Protein AF-A0A7S4HLY8-F1 (afdb_monomer_lite)

pLDDT: mean 84.72, std 14.77, range [28.88, 98.25]

InterPro domains:
  IPR000980 SH2 domain [PF00017] (229-302)
  IPR000980 SH2 domain [PS50001] (229-302)
  IPR000980 SH2 domain [SM00252] (227-309)
  IPR001245 Serine-threonine/tyrosine-protein kinase, catalytic domain [PF07714] (7-48)
  IPR011009 Protein kinase-like domain superfamily [SSF56112] (10-58)
  IPR036860 SH2 domain superfamily [G3DSA:3.30.505.10] (214-321)
  IPR036860 SH2 domain superfamily [SSF55550] (219-304)

Structure (mmCIF, N/CA/C/O backbone):
data_AF-A0A7S4HLY8-F1
#
_entry.id   AF-A0A7S4HLY8-F1
#
loop_
_atom_site.group_PDB
_atom_site.id
_atom_site.type_symbol
_atom_site.label_atom_id
_atom_site.label_alt_id
_atom_site.label_comp_id
_atom_site.label_asym_id
_atom_site.label_entity_id
_atom_site.label_seq_id
_atom_site.pdbx_PDB_ins_code
_atom_site.Cartn_x
_atom_site.Cartn_y
_atom_site.Cartn_z
_atom_site.occupancy
_atom_site.B_iso_or_equiv
_atom_site.auth_seq_id
_atom_site.auth_comp_id
_atom_site.auth_asym_id
_atom_site.auth_atom_id
_atom_site.pdbx_PDB_model_num
ATOM 1 N N . GLN A 1 1 ? 37.631 -38.460 -28.615 1.00 56.69 1 GLN A N 1
ATOM 2 C CA . GLN A 1 1 ? 37.665 -37.084 -29.136 1.00 56.69 1 GLN A CA 1
ATOM 3 C C . GLN A 1 1 ? 38.352 -36.187 -28.118 1.00 56.69 1 GLN A C 1
ATOM 5 O O . GLN A 1 1 ? 37.923 -36.152 -26.969 1.00 56.69 1 GLN A O 1
ATOM 10 N N . THR A 1 2 ? 39.445 -35.530 -28.492 1.00 77.06 2 THR A N 1
ATOM 11 C CA . THR A 1 2 ? 40.080 -34.482 -27.679 1.00 77.06 2 THR A CA 1
ATOM 12 C C . THR A 1 2 ? 39.226 -33.212 -27.740 1.00 77.06 2 THR A C 1
ATOM 14 O O . THR A 1 2 ? 38.683 -32.901 -28.794 1.00 77.06 2 THR A O 1
ATOM 17 N N . PHE A 1 3 ? 39.100 -32.467 -26.634 1.00 74.19 3 PHE A N 1
ATOM 18 C CA . PHE A 1 3 ? 38.301 -31.224 -26.564 1.00 74.19 3 PHE A CA 1
ATOM 19 C C . PHE A 1 3 ? 38.640 -30.224 -27.686 1.00 74.19 3 PHE A C 1
ATOM 21 O O . PHE A 1 3 ? 37.768 -29.532 -28.198 1.00 74.19 3 PHE A O 1
ATOM 28 N N . VAL A 1 4 ? 39.912 -30.191 -28.094 1.00 78.69 4 VAL A N 1
ATOM 29 C CA . VAL A 1 4 ? 40.407 -29.342 -29.183 1.00 78.69 4 VAL A CA 1
ATOM 30 C C . VAL A 1 4 ? 39.755 -29.697 -30.521 1.00 78.69 4 VAL A C 1
ATOM 32 O O . VAL A 1 4 ? 39.320 -28.793 -31.224 1.00 78.69 4 VAL A O 1
ATOM 35 N N . ASP A 1 5 ? 39.630 -30.982 -30.857 1.00 80.25 5 ASP A N 1
ATOM 36 C CA . ASP A 1 5 ? 39.062 -31.402 -32.144 1.00 80.25 5 ASP A CA 1
ATOM 37 C C . ASP A 1 5 ? 37.561 -31.116 -32.213 1.00 80.25 5 ASP A C 1
ATOM 39 O O . ASP A 1 5 ? 37.086 -30.587 -33.214 1.00 80.25 5 ASP A O 1
ATOM 43 N N . ALA A 1 6 ? 36.842 -31.348 -31.112 1.00 80.44 6 ALA A N 1
ATOM 44 C CA . ALA A 1 6 ? 35.412 -31.063 -31.017 1.00 80.44 6 ALA A CA 1
ATOM 45 C C . ALA A 1 6 ? 35.092 -29.571 -31.256 1.00 80.44 6 ALA A C 1
ATOM 47 O O . ALA A 1 6 ? 34.140 -29.218 -31.949 1.00 80.44 6 ALA A O 1
ATOM 48 N N . VAL A 1 7 ? 35.915 -28.666 -30.716 1.00 78.38 7 VAL A N 1
ATOM 49 C CA . VAL A 1 7 ? 35.684 -27.214 -30.823 1.00 78.38 7 VAL A CA 1
ATOM 50 C C . VAL A 1 7 ? 36.227 -26.631 -32.131 1.00 78.38 7 VAL A C 1
ATOM 52 O O . VAL A 1 7 ? 35.577 -25.760 -32.724 1.00 78.38 7 VAL A O 1
ATOM 55 N N . CYS A 1 8 ? 37.416 -27.065 -32.562 1.00 73.94 8 CYS A N 1
ATOM 56 C CA . CYS A 1 8 ? 38.124 -26.493 -33.710 1.00 73.94 8 CYS A CA 1
ATOM 57 C C . CYS A 1 8 ? 37.730 -27.128 -35.048 1.00 73.94 8 CYS A C 1
ATOM 59 O O . CYS A 1 8 ? 37.696 -26.409 -36.041 1.00 73.94 8 CYS A O 1
ATOM 61 N N . ASN A 1 9 ? 37.441 -28.433 -35.074 1.00 79.88 9 ASN A N 1
ATOM 62 C CA . ASN A 1 9 ? 37.180 -29.183 -36.307 1.00 79.88 9 ASN A CA 1
ATOM 63 C C . ASN A 1 9 ? 35.704 -29.583 -36.438 1.00 79.88 9 ASN A C 1
ATOM 65 O O . ASN A 1 9 ? 35.152 -29.489 -37.529 1.00 79.88 9 ASN A O 1
ATOM 69 N N . ASP A 1 10 ? 35.054 -29.966 -35.332 1.00 83.44 10 ASP A N 1
ATOM 70 C CA . ASP A 1 10 ? 33.651 -30.418 -35.340 1.00 83.44 10 ASP A CA 1
ATOM 71 C C . ASP A 1 10 ? 32.649 -29.267 -35.085 1.00 83.44 10 ASP A C 1
ATOM 73 O O . ASP A 1 10 ? 31.433 -29.459 -35.104 1.00 83.44 10 ASP A O 1
ATOM 77 N N . GLY A 1 11 ? 33.149 -28.043 -34.858 1.00 81.62 11 GLY A N 1
ATOM 78 C CA . GLY A 1 11 ? 32.332 -26.834 -34.720 1.00 81.62 11 GLY A CA 1
ATOM 79 C C . GLY A 1 11 ? 31.450 -26.793 -33.469 1.00 81.62 11 GLY A C 1
ATOM 80 O O . GLY A 1 11 ? 30.561 -25.943 -33.377 1.00 81.62 11 GLY A O 1
ATOM 81 N N . GLU A 1 12 ? 31.682 -27.667 -32.487 1.00 87.12 12 GLU A N 1
ATOM 82 C CA . GLU A 1 12 ? 30.826 -27.765 -31.308 1.00 87.12 12 GLU A CA 1
ATOM 83 C C . GLU A 1 12 ? 30.862 -26.469 -30.481 1.00 87.12 12 GLU A C 1
ATOM 85 O O . GLU A 1 12 ? 31.919 -25.874 -30.228 1.00 87.12 12 GLU A O 1
ATOM 90 N N . ARG A 1 13 ? 29.681 -26.005 -30.051 1.00 86.94 13 ARG A N 1
ATOM 91 C CA . ARG A 1 13 ? 29.507 -24.849 -29.160 1.00 86.94 13 ARG A CA 1
ATOM 92 C C . ARG A 1 13 ? 28.513 -25.191 -28.049 1.00 86.94 13 ARG A C 1
ATOM 94 O O . ARG A 1 13 ? 27.508 -25.849 -28.325 1.00 86.94 13 ARG A O 1
ATOM 101 N N . PRO A 1 14 ? 28.739 -24.732 -26.805 1.00 88.31 14 PRO A N 1
ATOM 102 C CA . PRO A 1 14 ? 27.773 -24.921 -25.731 1.00 88.31 14 PRO A CA 1
ATOM 103 C C . PRO A 1 14 ? 26.410 -24.308 -26.066 1.00 88.31 14 PRO A C 1
ATOM 105 O O . PRO A 1 14 ? 26.316 -23.240 -26.672 1.00 88.31 14 PRO A O 1
ATOM 108 N N . ILE A 1 15 ? 25.339 -24.947 -25.602 1.00 89.75 15 ILE A N 1
ATOM 109 C CA . ILE A 1 15 ? 23.988 -24.398 -25.727 1.00 89.75 15 ILE A CA 1
ATOM 110 C C . ILE A 1 15 ? 23.872 -23.170 -24.819 1.00 89.75 15 ILE A C 1
ATOM 112 O O . ILE A 1 15 ? 24.029 -23.273 -23.602 1.00 89.75 15 ILE A O 1
ATOM 116 N N . ILE A 1 16 ? 23.557 -22.008 -25.399 1.00 90.06 16 ILE A N 1
ATOM 117 C CA . ILE A 1 16 ? 23.338 -20.778 -24.629 1.00 90.06 16 ILE A CA 1
ATOM 118 C C . ILE A 1 16 ? 22.027 -20.916 -23.834 1.00 90.06 16 ILE A C 1
ATOM 120 O O . ILE A 1 16 ? 20.965 -21.068 -24.455 1.00 90.06 16 ILE A O 1
ATOM 124 N N . PRO A 1 17 ? 22.051 -20.815 -22.490 1.00 89.44 17 PRO A N 1
ATOM 125 C CA . PRO A 1 17 ? 20.862 -21.000 -21.664 1.00 89.44 17 PRO A CA 1
ATOM 126 C C . PRO A 1 17 ? 19.713 -20.057 -22.028 1.00 89.44 17 PRO A C 1
ATOM 128 O O . PRO A 1 17 ? 19.928 -18.937 -22.492 1.00 89.44 17 PRO A O 1
ATOM 131 N N . ARG A 1 18 ? 18.470 -20.478 -21.767 1.00 85.88 18 ARG A N 1
ATOM 132 C CA . ARG A 1 18 ? 17.272 -19.662 -22.055 1.00 85.88 18 ARG A CA 1
ATOM 133 C C . ARG A 1 18 ? 17.199 -18.363 -21.249 1.00 85.88 18 ARG A C 1
ATOM 135 O O . ARG A 1 18 ? 16.616 -17.409 -21.731 1.00 85.88 18 ARG A O 1
ATOM 142 N N . TRP A 1 19 ? 17.791 -18.328 -20.057 1.00 80.81 19 TRP A N 1
ATOM 143 C CA . TRP A 1 19 ? 17.821 -17.142 -19.192 1.00 80.81 19 TRP A CA 1
ATOM 144 C C . TRP A 1 19 ? 18.864 -16.096 -19.616 1.00 80.81 19 TRP A C 1
ATOM 146 O O . TRP A 1 19 ? 18.903 -15.017 -19.037 1.00 80.81 19 TRP A O 1
ATOM 156 N N . CYS A 1 20 ? 19.725 -16.407 -20.591 1.00 84.25 20 CYS A N 1
ATOM 157 C CA . CYS A 1 20 ? 20.741 -15.477 -21.075 1.00 84.25 20 CYS A CA 1
ATOM 158 C C . CYS A 1 20 ? 20.075 -14.287 -21.801 1.00 84.25 20 CYS A C 1
ATOM 160 O O . CYS A 1 20 ? 19.295 -14.552 -22.727 1.00 84.25 20 CYS A O 1
ATOM 162 N N . PRO A 1 21 ? 20.393 -13.029 -21.421 1.00 86.31 21 PRO A N 1
ATOM 163 C CA . PRO A 1 21 ? 19.891 -11.823 -22.083 1.00 86.31 21 PRO A CA 1
ATOM 164 C C . PRO A 1 21 ? 20.182 -11.829 -23.586 1.00 86.31 21 PRO A C 1
ATOM 166 O O . PRO A 1 21 ? 21.214 -12.346 -24.024 1.00 86.31 21 PRO A O 1
ATOM 169 N N . ASP A 1 22 ? 19.297 -11.234 -24.384 1.00 87.88 22 ASP A N 1
ATOM 170 C CA . ASP A 1 22 ? 19.393 -11.311 -25.844 1.00 87.88 22 ASP A CA 1
ATOM 171 C C . ASP A 1 22 ? 20.613 -10.575 -26.410 1.00 87.88 22 ASP A C 1
ATOM 173 O O . ASP A 1 22 ? 21.258 -11.080 -27.332 1.00 87.88 22 ASP A O 1
ATOM 177 N N . SER A 1 23 ? 20.979 -9.419 -25.855 1.00 89.56 23 SER A N 1
ATOM 178 C CA . SER A 1 23 ? 22.244 -8.737 -26.175 1.00 89.56 23 SER A CA 1
ATOM 179 C C . SER A 1 23 ? 23.460 -9.635 -25.935 1.00 89.56 23 SER A C 1
ATOM 181 O O . SER A 1 23 ? 24.276 -9.817 -26.840 1.00 89.56 23 SER A O 1
ATOM 183 N N . LEU A 1 24 ? 23.547 -10.282 -24.769 1.00 90.38 24 LEU A N 1
ATOM 184 C CA . LEU A 1 24 ? 24.661 -11.171 -24.440 1.00 90.38 24 LEU A CA 1
ATOM 185 C C . LEU A 1 24 ? 24.675 -12.406 -25.346 1.00 90.38 24 LEU A C 1
ATOM 187 O O . LEU A 1 24 ? 25.733 -12.798 -25.842 1.00 90.38 24 LEU A O 1
ATOM 191 N N . ARG A 1 25 ? 23.504 -12.979 -25.646 1.00 91.88 25 ARG A N 1
ATOM 192 C CA . ARG A 1 25 ? 23.360 -14.068 -26.622 1.00 91.88 25 ARG A CA 1
ATOM 193 C C . ARG A 1 25 ? 23.917 -13.669 -27.989 1.00 91.88 25 ARG A C 1
ATOM 195 O O . ARG A 1 25 ? 24.615 -14.474 -28.611 1.00 91.88 25 ARG A O 1
ATOM 202 N N . LYS A 1 26 ? 23.637 -12.447 -28.455 1.00 91.81 26 LYS A N 1
ATOM 203 C CA . LYS A 1 26 ? 24.150 -11.919 -29.731 1.00 91.81 26 LYS A CA 1
ATOM 204 C C . LYS A 1 26 ? 25.670 -11.761 -29.712 1.00 91.81 26 LYS A C 1
ATOM 206 O O . LYS A 1 26 ? 26.308 -12.143 -30.694 1.00 91.81 26 LYS A O 1
ATOM 211 N N . ILE A 1 27 ? 26.257 -11.278 -28.612 1.00 93.81 27 ILE A N 1
ATOM 212 C CA . ILE A 1 27 ? 27.721 -11.191 -28.464 1.00 93.81 27 ILE A CA 1
ATOM 213 C C . ILE A 1 27 ? 28.344 -12.583 -28.501 1.00 93.81 27 ILE A C 1
ATOM 215 O O . ILE A 1 27 ? 29.211 -12.831 -29.334 1.00 93.81 27 ILE A O 1
ATOM 219 N N . ILE A 1 28 ? 27.866 -13.504 -27.655 1.00 92.94 28 ILE A N 1
ATOM 220 C CA . ILE A 1 28 ? 28.377 -14.881 -27.587 1.00 92.94 28 ILE A CA 1
ATOM 221 C C . ILE A 1 28 ? 28.331 -15.527 -28.978 1.00 92.94 28 ILE A C 1
ATOM 223 O O . ILE A 1 28 ? 29.335 -16.058 -29.449 1.00 92.94 28 ILE A O 1
ATOM 227 N N . SER A 1 29 ? 27.196 -15.408 -29.672 1.00 92.44 29 SER A N 1
ATOM 228 C CA . SER A 1 29 ? 27.016 -15.976 -31.015 1.00 92.44 29 SER A CA 1
ATOM 229 C C . SER A 1 29 ? 27.950 -15.339 -32.051 1.00 92.44 29 SER A C 1
ATOM 231 O O . SER A 1 29 ? 28.484 -16.038 -32.909 1.00 92.44 29 SER A O 1
ATOM 233 N N . SER A 1 30 ? 28.196 -14.029 -31.959 1.00 93.06 30 SER A N 1
ATOM 234 C CA . SER A 1 30 ? 29.104 -13.313 -32.866 1.00 93.06 30 SER A CA 1
ATOM 235 C C . SER A 1 30 ? 30.567 -13.698 -32.636 1.00 93.06 30 SER A C 1
ATOM 237 O O . SER A 1 30 ? 31.311 -13.885 -33.597 1.00 93.06 30 SER A O 1
ATOM 239 N N . CYS A 1 31 ? 30.970 -13.888 -31.379 1.00 93.06 31 CYS A N 1
ATOM 240 C CA . CYS A 1 31 ? 32.306 -14.364 -31.015 1.00 93.06 31 CYS A CA 1
ATOM 241 C C . CYS A 1 31 ? 32.543 -15.829 -31.411 1.00 93.06 31 CYS A C 1
ATOM 243 O O . CYS A 1 31 ? 33.685 -16.239 -31.609 1.00 93.06 31 CYS A O 1
ATOM 245 N N . TRP A 1 32 ? 31.478 -16.627 -31.522 1.00 92.00 32 TRP A N 1
ATOM 246 C CA . TRP A 1 32 ? 31.548 -18.055 -31.839 1.00 92.00 32 TRP A CA 1
ATOM 247 C C . TRP A 1 32 ? 31.475 -18.398 -33.325 1.00 92.00 32 TRP A C 1
ATOM 249 O O . TRP A 1 32 ? 31.550 -19.590 -33.643 1.00 92.00 32 TRP A O 1
ATOM 259 N N . LYS A 1 33 ? 31.375 -17.406 -34.223 1.00 90.62 33 LYS A N 1
ATOM 260 C CA . LYS A 1 33 ? 31.364 -17.649 -35.672 1.00 90.62 33 LYS A CA 1
ATOM 261 C C . LYS A 1 33 ? 32.554 -18.505 -36.105 1.00 90.62 33 LYS A C 1
ATOM 263 O O . LYS A 1 33 ? 33.675 -18.326 -35.625 1.00 90.62 33 LYS A O 1
ATOM 268 N N . GLU A 1 34 ? 32.289 -19.449 -37.002 1.00 87.00 34 GLU A N 1
ATOM 269 C CA . GLU A 1 34 ? 33.262 -20.445 -37.451 1.00 87.00 34 GLU A CA 1
ATOM 270 C C . GLU A 1 34 ? 34.505 -19.775 -38.043 1.00 87.00 34 GLU A C 1
ATOM 272 O O . GLU A 1 34 ? 35.606 -19.930 -37.510 1.00 87.00 34 GLU A O 1
ATOM 277 N N . ASN A 1 35 ? 34.299 -18.915 -39.041 1.00 88.38 35 ASN A N 1
ATOM 278 C CA . ASN A 1 35 ? 35.345 -18.105 -39.648 1.00 88.38 35 ASN A CA 1
ATOM 279 C C . ASN A 1 35 ? 35.859 -17.026 -38.668 1.00 88.38 35 ASN A C 1
ATOM 281 O O . ASN A 1 35 ? 35.080 -16.169 -38.236 1.00 88.38 35 ASN A O 1
ATOM 285 N N . PRO A 1 36 ? 37.167 -17.013 -38.341 1.00 88.94 36 PRO A N 1
ATOM 286 C CA . PRO A 1 36 ? 37.763 -16.022 -37.448 1.00 88.94 36 PRO A CA 1
ATOM 287 C C . PRO A 1 36 ? 37.573 -14.568 -37.889 1.00 88.94 36 PRO A C 1
ATOM 289 O O . PRO A 1 36 ? 37.448 -13.701 -37.031 1.00 88.94 36 PRO A O 1
ATOM 292 N N . ASN A 1 37 ? 37.516 -14.303 -39.197 1.00 92.62 37 ASN A N 1
ATOM 293 C CA . ASN A 1 37 ? 37.395 -12.943 -39.730 1.00 92.62 37 ASN A CA 1
ATOM 294 C C . ASN A 1 37 ? 35.983 -12.358 -39.585 1.00 92.62 37 ASN A C 1
ATOM 296 O O . ASN A 1 37 ? 35.820 -11.145 -39.646 1.00 92.62 37 ASN A O 1
ATOM 300 N N . ASP A 1 38 ? 34.967 -13.204 -39.383 1.00 93.19 38 ASP A N 1
ATOM 301 C CA . ASP A 1 38 ? 33.585 -12.751 -39.186 1.00 93.19 38 ASP A CA 1
ATOM 302 C C . ASP A 1 38 ? 33.288 -12.399 -37.720 1.00 93.19 38 ASP A C 1
ATOM 304 O O . ASP A 1 38 ? 32.188 -11.915 -37.403 1.00 93.19 38 ASP A O 1
ATOM 308 N N . ARG A 1 39 ? 34.237 -12.697 -36.825 1.00 93.81 39 ARG A N 1
ATOM 309 C CA . ARG A 1 39 ? 34.147 -12.420 -35.393 1.00 93.81 39 ARG A CA 1
ATOM 310 C C . ARG A 1 39 ? 34.408 -10.931 -35.140 1.00 93.81 39 ARG A C 1
ATOM 312 O O . ARG A 1 39 ? 35.232 -10.333 -35.827 1.00 93.81 39 ARG A O 1
ATOM 319 N N . PRO A 1 40 ? 33.731 -10.331 -34.151 1.00 95.25 40 PRO A N 1
ATOM 320 C CA . PRO A 1 40 ? 33.955 -8.936 -33.782 1.00 95.25 40 PRO A CA 1
ATOM 321 C C . PRO A 1 40 ? 35.372 -8.715 -33.239 1.00 95.25 40 PRO A C 1
ATOM 323 O O . PRO A 1 40 ? 35.972 -9.615 -32.642 1.00 95.25 40 PRO A O 1
ATOM 326 N N . THR A 1 41 ? 35.888 -7.493 -33.383 1.00 96.12 41 THR A N 1
ATOM 327 C CA . THR A 1 41 ? 37.103 -7.089 -32.667 1.00 96.12 41 THR A CA 1
ATOM 328 C C . THR A 1 41 ? 36.801 -6.940 -31.177 1.00 96.12 41 THR A C 1
ATOM 330 O O . THR A 1 41 ? 35.649 -6.778 -30.776 1.00 96.12 41 THR A O 1
ATOM 333 N N . MET A 1 42 ? 37.828 -6.936 -30.323 1.00 93.00 42 MET A N 1
ATOM 334 C CA . MET A 1 42 ? 37.599 -6.683 -28.896 1.00 93.00 42 MET A CA 1
ATOM 335 C C . MET A 1 42 ? 36.975 -5.297 -28.646 1.00 93.00 42 MET A C 1
ATOM 337 O O . MET A 1 42 ? 36.186 -5.146 -27.719 1.00 93.00 42 MET A O 1
ATOM 341 N N . ALA A 1 43 ? 37.277 -4.302 -29.489 1.00 94.06 43 ALA A N 1
ATOM 342 C CA . ALA A 1 43 ? 36.639 -2.990 -29.415 1.00 94.06 43 ALA A CA 1
ATOM 343 C C . ALA A 1 43 ? 35.127 -3.088 -29.681 1.00 94.06 43 ALA A C 1
ATOM 345 O O . ALA A 1 43 ? 34.341 -2.584 -28.882 1.00 94.06 43 ALA A O 1
ATOM 346 N N . ASP A 1 44 ? 34.721 -3.823 -30.723 1.00 92.75 44 ASP A N 1
ATOM 347 C CA . ASP A 1 44 ? 33.304 -4.063 -31.029 1.00 92.75 44 ASP A CA 1
ATOM 348 C C . ASP A 1 44 ? 32.599 -4.829 -29.899 1.00 92.75 44 ASP A C 1
ATOM 350 O O . ASP A 1 44 ? 31.453 -4.529 -29.563 1.00 92.75 44 ASP A O 1
ATOM 354 N N . VAL A 1 45 ? 33.284 -5.799 -29.275 1.00 93.31 45 VAL A N 1
ATOM 355 C CA . VAL A 1 45 ? 32.759 -6.537 -28.113 1.00 93.31 45 VAL A CA 1
ATOM 356 C C . VAL A 1 45 ? 32.524 -5.599 -26.932 1.00 93.31 45 VAL A C 1
ATOM 358 O O . VAL A 1 45 ? 31.462 -5.668 -26.322 1.00 93.31 45 VAL A O 1
ATOM 361 N N . ILE A 1 46 ? 33.475 -4.713 -26.615 1.00 90.88 46 ILE A N 1
ATOM 362 C CA . ILE A 1 46 ? 33.331 -3.740 -25.520 1.00 90.88 46 ILE A CA 1
ATOM 363 C C . ILE A 1 46 ? 32.139 -2.816 -25.780 1.00 90.88 46 ILE A C 1
ATOM 365 O O . ILE A 1 46 ? 31.306 -2.651 -24.896 1.00 90.88 46 ILE A O 1
ATOM 369 N N . THR A 1 47 ? 31.997 -2.286 -26.996 1.00 90.75 47 THR A N 1
ATOM 370 C CA . THR A 1 47 ? 30.841 -1.451 -27.359 1.00 90.75 47 THR A CA 1
ATOM 371 C C . THR A 1 47 ? 29.520 -2.220 -27.270 1.00 90.75 47 THR A C 1
ATOM 373 O O . THR A 1 47 ? 28.513 -1.679 -26.821 1.00 90.75 47 THR A O 1
ATOM 376 N N . ALA A 1 48 ? 29.498 -3.499 -27.652 1.00 88.94 48 ALA A N 1
ATOM 377 C CA . ALA A 1 48 ? 28.299 -4.325 -27.534 1.00 88.94 48 ALA A CA 1
ATOM 378 C C . ALA A 1 48 ? 27.951 -4.677 -26.072 1.00 88.94 48 ALA A C 1
ATOM 380 O O . ALA A 1 48 ? 26.778 -4.903 -25.757 1.00 88.94 48 ALA A O 1
ATOM 381 N N . LEU A 1 49 ? 28.938 -4.720 -25.169 1.00 89.75 49 LEU A N 1
ATOM 382 C CA . LEU A 1 49 ? 28.717 -5.000 -23.747 1.00 89.75 49 LEU A CA 1
ATOM 383 C C . LEU A 1 49 ? 27.919 -3.895 -23.044 1.00 89.75 49 LEU A C 1
ATOM 385 O O . LEU A 1 49 ? 27.183 -4.216 -22.113 1.00 89.75 49 LEU A O 1
ATOM 389 N N . ASP A 1 50 ? 27.970 -2.645 -23.509 1.00 86.94 50 ASP A N 1
ATOM 390 C CA . ASP A 1 50 ? 27.133 -1.567 -22.960 1.00 86.94 50 ASP A CA 1
ATOM 391 C C . ASP A 1 50 ? 25.635 -1.895 -23.085 1.00 86.94 50 ASP A C 1
ATOM 393 O O . ASP A 1 50 ? 24.873 -1.738 -22.128 1.00 86.94 50 ASP A O 1
ATOM 397 N N . ALA A 1 51 ? 25.219 -2.456 -24.227 1.00 82.50 51 ALA A N 1
ATOM 398 C CA . ALA A 1 51 ? 23.852 -2.942 -24.419 1.00 82.50 51 ALA A CA 1
ATOM 399 C C . ALA A 1 51 ? 23.528 -4.138 -23.502 1.00 82.50 51 ALA A C 1
ATOM 401 O O . ALA A 1 51 ? 22.405 -4.264 -23.023 1.00 82.50 51 ALA A O 1
ATOM 402 N N . CYS A 1 52 ? 24.514 -4.990 -23.197 1.00 87.19 52 CYS A N 1
ATOM 403 C CA . CYS A 1 52 ? 24.327 -6.088 -22.243 1.00 87.19 52 CYS A CA 1
ATOM 404 C C . CYS A 1 52 ? 24.101 -5.595 -20.821 1.00 87.19 52 CYS A C 1
ATOM 406 O O . CYS A 1 52 ? 23.278 -6.158 -20.105 1.00 87.19 52 CYS A O 1
ATOM 408 N N . ILE A 1 53 ? 24.819 -4.554 -20.403 1.00 86.00 53 ILE A N 1
ATOM 409 C CA . ILE A 1 53 ? 24.641 -3.959 -19.077 1.00 86.00 53 ILE A CA 1
ATOM 410 C C . ILE A 1 53 ? 23.214 -3.414 -18.942 1.00 86.00 53 ILE A C 1
ATOM 412 O O . ILE A 1 53 ? 22.575 -3.639 -17.914 1.00 86.00 53 ILE A O 1
ATOM 416 N N . GLN A 1 54 ? 22.699 -2.755 -19.983 1.00 84.62 54 GLN A N 1
ATOM 417 C CA . GLN A 1 54 ? 21.330 -2.234 -20.006 1.00 84.62 54 GLN A CA 1
ATOM 418 C C . GLN A 1 54 ? 20.279 -3.352 -19.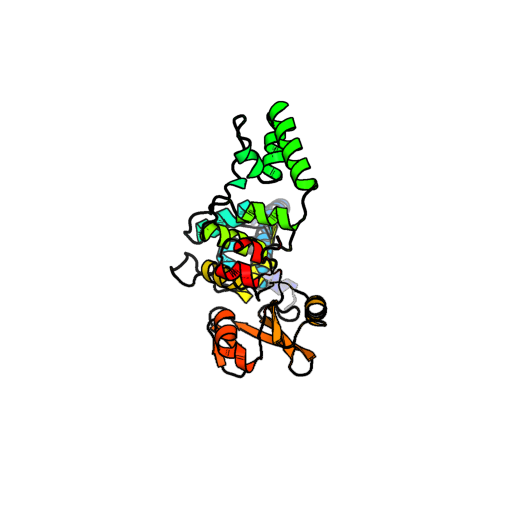945 1.00 84.62 54 GLN A C 1
ATOM 420 O O . GLN A 1 54 ? 19.416 -3.310 -19.069 1.00 84.62 54 GLN A O 1
ATOM 425 N N . ASP A 1 55 ? 20.391 -4.381 -20.791 1.00 85.38 55 ASP A N 1
ATOM 426 C CA . ASP A 1 55 ? 19.464 -5.523 -20.785 1.00 85.38 55 ASP A CA 1
ATOM 427 C C . ASP A 1 55 ? 19.481 -6.269 -19.440 1.00 85.38 55 ASP A C 1
ATOM 429 O O . ASP A 1 55 ? 18.432 -6.636 -18.908 1.00 85.38 55 ASP A O 1
ATOM 433 N N . CYS A 1 56 ? 20.667 -6.490 -18.861 1.00 84.94 56 CYS A N 1
ATOM 434 C CA . CYS A 1 56 ? 20.801 -7.108 -17.541 1.00 84.94 56 CYS A CA 1
ATOM 435 C C . CYS A 1 56 ? 20.121 -6.262 -16.459 1.00 84.94 56 CYS A C 1
ATOM 437 O O . CYS A 1 56 ? 19.388 -6.808 -15.637 1.00 84.94 56 CYS A O 1
ATOM 439 N N . ALA A 1 57 ? 20.315 -4.940 -16.477 1.00 86.62 57 ALA A N 1
ATOM 440 C CA . ALA A 1 57 ? 19.675 -4.042 -15.522 1.00 86.62 57 ALA A CA 1
ATOM 441 C C . ALA A 1 57 ? 18.141 -4.061 -15.648 1.00 86.62 57 ALA A C 1
ATOM 443 O O . ALA A 1 57 ? 17.441 -4.050 -14.633 1.00 86.62 57 ALA A O 1
ATOM 444 N N . GLU A 1 58 ? 17.605 -4.135 -16.870 1.00 87.19 58 GLU A N 1
ATOM 445 C CA . GLU A 1 58 ? 16.163 -4.255 -17.104 1.00 87.19 58 GLU A CA 1
ATOM 446 C C . GLU A 1 58 ? 15.608 -5.593 -16.590 1.00 87.19 58 GLU A C 1
ATOM 448 O O . GLU A 1 58 ? 14.561 -5.627 -15.933 1.00 87.19 58 GLU A O 1
ATOM 453 N N . LEU A 1 59 ? 16.327 -6.696 -16.823 1.00 86.88 59 LEU A N 1
ATOM 454 C CA . LEU A 1 59 ? 15.963 -8.017 -16.306 1.00 86.88 59 LEU A CA 1
ATOM 455 C C . LEU A 1 59 ? 15.995 -8.057 -14.775 1.00 86.88 59 LEU A C 1
ATOM 457 O O . LEU A 1 59 ? 15.042 -8.548 -14.163 1.00 86.88 59 LEU A O 1
ATOM 461 N N . ASP A 1 60 ? 17.037 -7.500 -14.157 1.00 89.94 60 ASP A N 1
ATOM 462 C CA . ASP A 1 60 ? 17.171 -7.408 -12.702 1.00 89.94 60 ASP A CA 1
ATOM 463 C C . ASP A 1 60 ? 16.064 -6.547 -12.093 1.00 89.94 60 ASP A C 1
ATOM 465 O O . ASP A 1 60 ? 15.481 -6.907 -11.066 1.00 89.94 60 ASP A O 1
ATOM 469 N N . PHE A 1 61 ? 15.732 -5.421 -12.726 1.00 93.19 61 PHE A N 1
ATOM 470 C CA . PHE A 1 61 ? 14.605 -4.588 -12.319 1.00 93.19 61 PHE A CA 1
ATOM 471 C C . PHE A 1 61 ? 13.292 -5.372 -12.404 1.00 93.19 61 PHE A C 1
ATOM 473 O O . PHE A 1 61 ? 12.570 -5.486 -11.412 1.00 93.19 61 PHE A O 1
ATOM 480 N N . SER A 1 62 ? 13.006 -5.979 -13.557 1.00 93.12 62 SER A N 1
ATOM 481 C CA . SER A 1 62 ? 11.804 -6.782 -13.787 1.00 93.12 62 SER A CA 1
ATOM 482 C C . SER A 1 62 ? 11.662 -7.910 -12.757 1.00 93.12 62 SER A C 1
ATOM 484 O O . SER A 1 62 ? 10.580 -8.090 -12.189 1.00 93.12 62 SER A O 1
ATOM 486 N N . HIS A 1 63 ? 12.757 -8.616 -12.455 1.00 93.19 63 HIS A N 1
ATOM 487 C CA . HIS A 1 63 ? 12.788 -9.682 -11.458 1.00 93.19 63 HIS A CA 1
ATOM 488 C C . HIS A 1 63 ? 12.520 -9.166 -10.038 1.00 93.19 63 HIS A C 1
ATOM 490 O O . HIS A 1 63 ? 11.778 -9.796 -9.280 1.00 93.19 63 HIS A O 1
ATOM 496 N N . GLN A 1 64 ? 13.071 -8.004 -9.674 1.00 95.25 64 GLN A N 1
ATOM 497 C CA . GLN A 1 64 ? 12.800 -7.371 -8.382 1.00 95.25 64 GLN A CA 1
ATOM 498 C C . GLN A 1 64 ? 11.321 -7.006 -8.226 1.00 95.25 64 GLN A C 1
ATOM 500 O O . GLN A 1 64 ? 10.742 -7.282 -7.173 1.00 95.25 64 GLN A O 1
ATOM 505 N N . ILE A 1 65 ? 10.684 -6.470 -9.274 1.00 97.44 65 ILE A N 1
ATOM 506 C CA . ILE A 1 65 ? 9.239 -6.204 -9.255 1.00 97.44 65 ILE A CA 1
ATOM 507 C C . ILE A 1 65 ? 8.451 -7.511 -9.095 1.00 97.44 65 ILE A C 1
ATOM 509 O O . ILE A 1 65 ? 7.554 -7.588 -8.255 1.00 97.44 65 ILE A O 1
ATOM 513 N N . ASP A 1 66 ? 8.804 -8.556 -9.849 1.00 96.12 66 ASP A N 1
ATOM 514 C CA . ASP A 1 66 ? 8.093 -9.844 -9.837 1.00 96.12 66 ASP A CA 1
ATOM 515 C C . ASP A 1 66 ? 8.179 -10.567 -8.494 1.00 96.12 66 ASP A C 1
ATOM 517 O O . ASP A 1 66 ? 7.229 -11.231 -8.072 1.00 96.12 66 ASP A O 1
ATOM 521 N N . LYS A 1 67 ? 9.312 -10.416 -7.807 1.00 94.94 67 LYS A N 1
ATOM 522 C CA . LYS A 1 67 ? 9.547 -10.980 -6.478 1.00 94.94 67 LYS A CA 1
ATOM 523 C C . LYS A 1 67 ? 8.685 -10.318 -5.403 1.00 94.94 67 LYS A C 1
ATOM 525 O O . LYS A 1 67 ? 8.304 -10.976 -4.436 1.00 94.94 67 LYS A O 1
ATOM 530 N N . VAL A 1 68 ? 8.425 -9.021 -5.543 1.00 94.88 68 VAL A N 1
ATOM 531 C CA . VAL A 1 68 ? 7.805 -8.199 -4.498 1.00 94.88 68 VAL A CA 1
ATOM 532 C C . VAL A 1 68 ? 6.303 -8.021 -4.720 1.00 94.88 68 VAL A C 1
ATOM 534 O O . VAL A 1 68 ? 5.543 -8.024 -3.753 1.00 94.88 68 VAL A O 1
ATOM 537 N N . ILE A 1 69 ? 5.858 -7.919 -5.975 1.00 96.38 69 ILE A N 1
ATOM 538 C CA . ILE A 1 69 ? 4.451 -7.735 -6.327 1.00 96.38 69 ILE A CA 1
ATOM 539 C C . ILE A 1 69 ? 3.880 -9.034 -6.898 1.00 96.38 69 ILE A C 1
ATOM 541 O O . ILE A 1 69 ? 4.138 -9.425 -8.041 1.00 96.38 69 ILE A O 1
ATOM 545 N N . LYS A 1 70 ? 3.013 -9.684 -6.118 1.00 94.81 70 LYS A N 1
ATOM 546 C CA . LYS A 1 70 ? 2.292 -10.894 -6.547 1.00 94.81 70 LYS A CA 1
ATOM 547 C C . LYS A 1 70 ? 1.112 -10.600 -7.474 1.00 94.81 70 LYS A C 1
ATOM 549 O O . LYS A 1 70 ? 0.771 -11.448 -8.301 1.00 94.81 70 LYS A O 1
ATOM 554 N N . ASP A 1 71 ? 0.525 -9.411 -7.377 1.00 95.81 71 ASP A N 1
ATOM 555 C CA . ASP A 1 71 ? -0.587 -8.984 -8.225 1.00 95.81 71 ASP A CA 1
ATOM 556 C C . ASP A 1 71 ? -0.133 -8.736 -9.675 1.00 95.81 71 ASP A C 1
ATOM 558 O O . ASP A 1 71 ? 0.844 -8.032 -9.939 1.00 95.81 71 ASP A O 1
ATOM 562 N N . LYS A 1 72 ? -0.843 -9.325 -10.643 1.00 96.38 72 LYS A N 1
ATOM 563 C CA . LYS A 1 72 ? -0.489 -9.235 -12.068 1.00 96.38 72 LYS A CA 1
ATOM 564 C C . LYS A 1 72 ? -0.618 -7.812 -12.612 1.00 96.38 72 LYS A C 1
ATOM 566 O O . LYS A 1 72 ? 0.233 -7.399 -13.402 1.00 96.38 72 LYS A O 1
ATOM 571 N N . ASN A 1 73 ? -1.671 -7.094 -12.236 1.00 96.81 73 ASN A N 1
ATOM 572 C CA . ASN A 1 73 ? -1.898 -5.727 -12.686 1.00 96.81 73 ASN A CA 1
ATOM 573 C C . ASN A 1 73 ? -0.953 -4.769 -11.963 1.00 96.81 73 ASN A C 1
ATOM 575 O O . ASN A 1 73 ? -0.365 -3.919 -12.620 1.00 96.81 73 ASN A O 1
ATOM 579 N N . GLY A 1 74 ? -0.685 -4.993 -10.675 1.00 97.56 74 GLY A N 1
ATOM 580 C CA . GLY A 1 74 ? 0.318 -4.250 -9.912 1.00 97.56 74 GLY A CA 1
ATOM 581 C C . GLY A 1 74 ? 1.714 -4.323 -10.537 1.00 97.56 74 GLY A C 1
ATOM 582 O O . GLY A 1 74 ? 2.386 -3.302 -10.669 1.00 97.56 74 GLY A O 1
ATOM 583 N N . ARG A 1 75 ? 2.137 -5.508 -11.007 1.00 98.00 75 ARG A N 1
ATOM 584 C CA . ARG A 1 75 ? 3.405 -5.660 -11.744 1.00 98.00 75 ARG A CA 1
ATOM 585 C C . ARG A 1 75 ? 3.420 -4.875 -13.049 1.00 98.00 75 ARG A C 1
ATOM 587 O O . ARG A 1 75 ? 4.399 -4.194 -13.341 1.00 98.00 75 ARG A O 1
ATOM 594 N N . LYS A 1 76 ? 2.355 -5.003 -13.847 1.00 97.56 76 LYS A N 1
ATOM 595 C CA . LYS A 1 76 ? 2.229 -4.292 -15.128 1.00 97.56 76 LYS A CA 1
ATOM 596 C C . LYS A 1 76 ? 2.275 -2.782 -14.919 1.00 97.56 76 LYS A C 1
ATOM 598 O O . LYS A 1 76 ? 3.025 -2.113 -15.619 1.00 97.56 76 LYS A O 1
ATOM 603 N N . PHE A 1 77 ? 1.516 -2.291 -13.944 1.00 98.00 77 PHE A N 1
ATOM 604 C CA . PHE A 1 77 ? 1.483 -0.895 -13.539 1.00 98.00 77 PHE A CA 1
ATOM 605 C C . PHE A 1 77 ? 2.889 -0.392 -13.198 1.00 98.00 77 PHE A C 1
ATOM 607 O O . PHE A 1 77 ? 3.387 0.521 -13.849 1.00 98.00 77 PHE A O 1
ATOM 614 N N . TRP A 1 78 ? 3.576 -1.041 -12.253 1.00 98.25 78 TRP A N 1
ATOM 615 C CA . TRP A 1 78 ? 4.870 -0.547 -11.781 1.00 98.25 78 TRP A CA 1
ATOM 616 C C . TRP A 1 78 ? 5.944 -0.559 -12.875 1.00 98.25 78 TRP A C 1
ATOM 618 O O . TRP A 1 78 ? 6.650 0.430 -13.057 1.00 98.25 78 TRP A O 1
ATOM 628 N N . LYS A 1 79 ? 6.043 -1.655 -13.644 1.00 97.12 79 LYS A N 1
ATOM 629 C CA . LYS A 1 79 ? 7.026 -1.773 -14.736 1.00 97.12 79 LYS A CA 1
ATOM 630 C C . LYS A 1 79 ? 6.788 -0.750 -15.848 1.00 97.12 79 LYS A C 1
ATOM 632 O O . LYS A 1 79 ? 7.751 -0.261 -16.425 1.00 97.12 79 LYS A O 1
ATOM 637 N N . LYS A 1 80 ? 5.521 -0.433 -16.142 1.00 96.19 80 LYS A N 1
ATOM 638 C CA . LYS A 1 80 ? 5.138 0.545 -17.167 1.00 96.19 80 LYS A CA 1
ATOM 639 C C . LYS A 1 80 ? 5.382 1.980 -16.702 1.00 96.19 80 LYS A C 1
ATOM 641 O O . LYS A 1 80 ? 5.942 2.771 -17.452 1.00 96.19 80 LYS A O 1
ATOM 646 N N . CYS A 1 81 ? 4.935 2.323 -15.497 1.00 97.00 81 CYS A N 1
ATOM 647 C CA . CYS A 1 81 ? 4.938 3.705 -15.022 1.00 97.00 81 CYS A CA 1
ATOM 648 C C . CYS A 1 81 ? 6.294 4.145 -14.468 1.00 97.00 81 CYS A C 1
ATOM 650 O O . CYS A 1 81 ? 6.636 5.319 -14.584 1.00 97.00 81 CYS A O 1
ATOM 652 N N . PHE A 1 82 ? 7.072 3.228 -13.883 1.00 97.06 82 PHE A N 1
ATOM 653 C CA . PHE A 1 82 ? 8.287 3.567 -13.136 1.00 97.06 82 PHE A CA 1
ATOM 654 C C . PHE A 1 82 ? 9.485 2.693 -13.549 1.00 97.06 82 PHE A C 1
ATOM 656 O O . PHE A 1 82 ? 10.052 1.985 -12.710 1.00 97.06 82 PHE A O 1
ATOM 663 N N . PRO A 1 83 ? 9.896 2.715 -14.833 1.00 93.75 83 PRO A N 1
ATOM 664 C CA . PRO A 1 83 ? 11.011 1.901 -15.310 1.00 93.75 83 PRO A CA 1
ATOM 665 C C . PRO A 1 83 ? 12.287 2.206 -14.517 1.00 93.75 83 PRO A C 1
ATOM 667 O O . PRO A 1 83 ? 12.638 3.367 -14.297 1.00 93.75 83 PRO A O 1
ATOM 670 N N . SER A 1 84 ? 12.964 1.151 -14.061 1.00 92.19 84 SER A N 1
ATOM 671 C CA . SER A 1 84 ? 14.206 1.220 -13.275 1.00 92.19 84 SER A CA 1
ATOM 672 C C . SER A 1 84 ? 14.095 1.939 -11.920 1.00 92.19 84 SER A C 1
ATOM 674 O O . SER A 1 84 ? 15.116 2.231 -11.297 1.00 92.19 84 SER A O 1
ATOM 676 N N . LYS A 1 85 ? 12.880 2.208 -11.417 1.00 95.12 85 LYS A N 1
ATOM 677 C CA . LYS A 1 85 ? 12.655 2.856 -10.115 1.00 95.12 85 LYS A CA 1
ATOM 678 C C . LYS A 1 85 ? 11.986 1.898 -9.132 1.00 95.12 85 LYS A C 1
ATOM 680 O O . LYS A 1 85 ? 10.877 1.422 -9.357 1.00 95.12 85 LYS A O 1
ATOM 685 N N . LEU A 1 86 ? 12.636 1.646 -7.997 1.00 95.50 86 LEU A N 1
ATOM 686 C CA . LEU A 1 86 ? 12.072 0.846 -6.894 1.00 95.50 86 LEU A CA 1
ATOM 687 C C . LEU A 1 86 ? 11.324 1.699 -5.858 1.00 95.50 86 LEU A C 1
ATOM 689 O O . LEU A 1 86 ? 10.697 1.163 -4.946 1.00 95.50 86 LEU A O 1
ATOM 693 N N . SER A 1 87 ? 11.403 3.022 -5.990 1.00 95.06 87 SER A N 1
ATOM 694 C CA . SER A 1 87 ? 10.694 3.994 -5.167 1.00 95.06 87 SER A CA 1
ATOM 695 C C . SER A 1 87 ? 10.483 5.283 -5.959 1.00 95.06 87 SER A C 1
ATOM 697 O O . SER A 1 87 ? 11.337 5.658 -6.767 1.00 95.06 87 SER A O 1
ATOM 699 N N . VAL A 1 88 ? 9.344 5.935 -5.748 1.00 95.00 88 VAL A N 1
ATOM 700 C CA . VAL A 1 88 ? 8.928 7.160 -6.447 1.00 95.00 88 VAL A CA 1
ATOM 701 C C . VAL A 1 88 ? 8.272 8.135 -5.478 1.00 95.00 88 VAL A C 1
ATOM 703 O O . VAL A 1 88 ? 7.735 7.730 -4.452 1.00 95.00 88 VAL A O 1
ATOM 706 N N . GLY A 1 89 ? 8.306 9.431 -5.789 1.00 91.81 89 GLY A N 1
ATOM 707 C CA . GLY A 1 89 ? 7.599 10.434 -4.990 1.00 91.81 89 GLY A CA 1
ATOM 708 C C . GLY A 1 89 ? 6.079 10.281 -5.094 1.00 91.81 89 GLY A C 1
ATOM 709 O O . GLY A 1 89 ? 5.569 9.891 -6.142 1.00 91.81 89 GLY A O 1
ATOM 710 N N . TRP A 1 90 ? 5.344 10.641 -4.040 1.00 89.56 90 TRP A N 1
ATOM 711 C CA . TRP A 1 90 ? 3.881 10.540 -3.990 1.00 89.56 90 TRP A CA 1
ATOM 712 C C . TRP A 1 90 ? 3.193 11.237 -5.169 1.00 89.56 90 TRP A C 1
ATOM 714 O O . TRP A 1 90 ? 2.259 10.688 -5.746 1.00 89.56 90 TRP A O 1
ATOM 724 N N . THR A 1 91 ? 3.660 12.422 -5.567 1.00 86.88 91 THR A N 1
ATOM 725 C CA . THR A 1 91 ? 3.097 13.155 -6.711 1.00 86.88 91 THR A CA 1
ATOM 726 C C . THR A 1 91 ? 3.252 12.382 -8.022 1.00 86.88 91 THR A C 1
ATOM 728 O O . THR A 1 91 ? 2.303 12.291 -8.792 1.00 86.88 91 THR A O 1
ATOM 731 N N . GLU A 1 92 ? 4.426 11.788 -8.262 1.00 91.81 92 GLU A N 1
ATOM 732 C CA . GLU A 1 92 ? 4.677 10.954 -9.446 1.00 91.81 92 GLU A CA 1
ATOM 733 C C . GLU A 1 92 ? 3.817 9.682 -9.397 1.00 91.81 92 GLU A C 1
ATOM 735 O O . GLU A 1 92 ? 3.141 9.348 -10.370 1.00 91.81 92 GLU A O 1
ATOM 740 N N . PHE A 1 93 ? 3.786 9.017 -8.237 1.00 95.00 93 PHE A N 1
ATOM 741 C CA . PHE A 1 93 ? 3.001 7.807 -8.024 1.00 95.00 93 PHE A CA 1
ATOM 742 C C . PHE A 1 93 ? 1.509 8.039 -8.260 1.00 95.00 93 PHE A C 1
ATOM 744 O O . PHE A 1 93 ? 0.908 7.355 -9.082 1.00 95.00 93 PHE A O 1
ATOM 751 N N . SER A 1 94 ? 0.917 9.003 -7.552 1.00 92.56 94 SER A N 1
ATOM 752 C CA . SER A 1 94 ? -0.522 9.280 -7.588 1.00 92.56 94 SER A CA 1
ATOM 753 C C . SER A 1 94 ? -0.981 9.684 -8.986 1.00 92.56 94 SER A C 1
ATOM 755 O O . SER A 1 94 ? -1.970 9.138 -9.472 1.00 92.56 94 SER A O 1
ATOM 757 N N . GLN A 1 95 ? -0.232 10.548 -9.678 1.00 91.94 95 GLN A N 1
ATOM 758 C CA . GLN A 1 95 ? -0.547 10.944 -11.049 1.00 91.94 95 GLN A CA 1
ATOM 759 C C . GLN A 1 95 ? -0.636 9.725 -11.979 1.00 91.94 95 GLN A C 1
ATOM 761 O O . GLN A 1 95 ? -1.638 9.562 -12.677 1.00 91.94 95 GLN A O 1
ATOM 766 N N . CYS A 1 96 ? 0.379 8.855 -11.979 1.00 95.94 96 CYS A N 1
ATOM 767 C CA . CYS A 1 96 ? 0.371 7.639 -12.793 1.00 95.94 96 CYS A CA 1
ATOM 768 C C . CYS A 1 96 ? -0.718 6.658 -12.349 1.00 95.94 96 CYS A C 1
ATOM 770 O O . CYS A 1 96 ? -1.421 6.111 -13.193 1.00 95.94 96 CYS A O 1
ATOM 772 N N . PHE A 1 97 ? -0.878 6.453 -11.042 1.00 96.38 97 PHE A N 1
ATOM 773 C CA . PHE A 1 97 ? -1.813 5.489 -10.472 1.00 96.38 97 PHE A CA 1
ATOM 774 C C . PHE A 1 97 ? -3.261 5.808 -10.850 1.00 96.38 97 PHE A C 1
ATOM 776 O O . PHE A 1 97 ? -3.909 4.999 -11.507 1.00 96.38 97 PHE A O 1
ATOM 783 N N . PHE A 1 98 ? -3.751 7.008 -10.535 1.00 94.50 98 PHE A N 1
ATOM 784 C CA . PHE A 1 98 ? -5.128 7.388 -10.868 1.00 94.50 98 PHE A CA 1
ATOM 785 C C . PHE A 1 98 ? -5.367 7.408 -12.387 1.00 94.50 98 PHE A C 1
ATOM 787 O O . PHE A 1 98 ? -6.406 6.934 -12.841 1.00 94.50 98 PHE A O 1
ATOM 794 N N . THR A 1 99 ? -4.378 7.840 -13.180 1.00 94.50 99 THR A N 1
ATOM 795 C CA . THR A 1 99 ? -4.475 7.822 -14.652 1.00 94.50 99 THR A CA 1
ATOM 796 C C . THR A 1 99 ? -4.623 6.401 -15.206 1.00 94.50 99 THR A C 1
ATOM 798 O O . THR A 1 99 ? -5.502 6.161 -16.030 1.00 94.50 99 THR A O 1
ATOM 801 N N . GLU A 1 100 ? -3.808 5.440 -14.755 1.00 95.31 100 GLU A N 1
ATOM 802 C CA . GLU A 1 100 ? -3.893 4.040 -15.209 1.00 95.31 100 GLU A CA 1
ATOM 803 C C . GLU A 1 100 ? -5.170 3.338 -14.723 1.00 95.31 100 GLU A C 1
ATOM 805 O O . GLU A 1 100 ? -5.677 2.438 -15.394 1.00 95.31 100 GLU A O 1
ATOM 810 N N . LEU A 1 101 ? -5.725 3.772 -13.587 1.00 94.19 101 LEU A N 1
ATOM 811 C CA . LEU A 1 101 ? -7.031 3.322 -13.107 1.00 94.19 101 LEU A CA 1
ATOM 812 C C . LEU A 1 101 ? -8.193 3.942 -13.902 1.00 94.19 101 LEU A C 1
ATOM 814 O O . LEU A 1 101 ? -9.321 3.478 -13.769 1.00 94.19 101 LEU A O 1
ATOM 818 N N . GLY A 1 102 ? -7.944 4.960 -14.733 1.00 92.50 102 GLY A N 1
ATOM 819 C CA . GLY A 1 102 ? -8.995 5.707 -15.427 1.00 92.50 102 GLY A CA 1
ATOM 820 C C . GLY A 1 102 ? -9.820 6.599 -14.493 1.00 92.50 102 GLY A C 1
ATOM 821 O O . GLY A 1 102 ? -10.962 6.924 -14.807 1.00 92.50 102 GLY A O 1
ATOM 822 N N . LEU A 1 103 ? -9.257 6.975 -13.343 1.00 90.44 103 LEU A N 1
ATOM 823 C CA . LEU A 1 103 ? -9.886 7.824 -12.336 1.00 90.44 103 LEU A CA 1
ATOM 824 C C . LEU A 1 103 ? -9.344 9.260 -12.423 1.00 90.44 103 LEU A C 1
ATOM 826 O O . LEU A 1 103 ? -8.179 9.464 -12.784 1.00 90.44 103 LEU A O 1
ATOM 830 N N . PRO A 1 104 ? -10.149 10.278 -12.070 1.00 87.62 104 PRO A N 1
ATOM 831 C CA . PRO A 1 104 ? -9.646 11.639 -11.960 1.00 87.62 104 PRO A CA 1
ATOM 832 C C . PRO A 1 104 ? -8.575 11.703 -10.869 1.00 87.62 104 PRO A C 1
ATOM 834 O O . PRO A 1 104 ? -8.764 11.182 -9.772 1.00 87.62 104 PRO A O 1
ATOM 837 N N . VAL A 1 105 ? -7.450 12.358 -11.160 1.00 86.94 105 VAL A N 1
ATOM 838 C CA . VAL A 1 105 ? -6.395 12.574 -10.163 1.00 86.94 105 VAL A CA 1
ATOM 839 C C . VAL A 1 105 ? -6.925 13.543 -9.104 1.00 86.94 105 VAL A C 1
ATOM 841 O O . VAL A 1 105 ? -7.256 14.681 -9.456 1.00 86.94 105 VAL A O 1
ATOM 844 N N . PRO A 1 106 ? -7.001 13.146 -7.820 1.00 83.25 106 PRO A N 1
ATOM 845 C CA . PRO A 1 106 ? -7.486 14.034 -6.776 1.00 83.25 106 PRO A CA 1
ATOM 846 C C . PRO A 1 106 ? -6.556 15.236 -6.635 1.00 83.25 106 PRO A C 1
ATOM 848 O O . PRO A 1 106 ? -5.357 15.100 -6.381 1.00 83.25 106 PRO A O 1
ATOM 851 N N . ILE A 1 107 ? -7.111 16.430 -6.821 1.00 73.19 107 ILE A N 1
ATOM 852 C CA . ILE A 1 107 ? -6.369 17.675 -6.656 1.00 73.19 107 ILE A CA 1
ATOM 853 C C . ILE A 1 107 ? -6.398 18.012 -5.172 1.00 73.19 107 ILE A C 1
ATOM 855 O O . ILE A 1 107 ? -7.433 18.433 -4.666 1.00 73.19 107 ILE A O 1
ATOM 859 N N . ASP A 1 108 ? -5.262 17.874 -4.487 1.00 70.88 108 ASP A N 1
ATOM 860 C CA . ASP A 1 108 ? -5.107 18.450 -3.152 1.00 70.88 108 ASP A CA 1
ATOM 861 C C . ASP A 1 108 ? -5.169 19.985 -3.288 1.00 70.88 108 ASP A C 1
ATOM 863 O O . ASP A 1 108 ? -4.267 20.582 -3.896 1.00 70.88 108 ASP A O 1
ATOM 867 N N . PRO A 1 109 ? -6.189 20.669 -2.731 1.00 63.94 109 PRO A N 1
ATOM 868 C CA . PRO A 1 109 ? -6.259 22.131 -2.750 1.00 63.94 109 PRO A CA 1
ATOM 869 C C . PRO A 1 109 ? -5.011 22.771 -2.129 1.00 63.94 109 PRO A C 1
ATOM 871 O O . PRO A 1 109 ? -4.647 23.900 -2.464 1.00 63.94 109 PRO A O 1
ATOM 874 N N . ARG A 1 110 ? -4.305 22.021 -1.274 1.00 59.47 110 ARG A N 1
ATOM 875 C CA . ARG A 1 110 ? -3.072 22.433 -0.612 1.00 59.47 110 ARG A CA 1
ATOM 876 C C . ARG A 1 110 ? -1.813 22.263 -1.465 1.00 59.47 110 ARG A C 1
ATOM 878 O O . ARG A 1 110 ? -0.716 22.576 -1.015 1.00 59.47 110 ARG A O 1
ATOM 885 N N . MET A 1 111 ? -1.926 21.776 -2.696 1.00 61.75 111 MET A N 1
ATOM 886 C CA . MET A 1 111 ? -0.816 21.786 -3.654 1.00 61.75 111 MET A CA 1
ATOM 887 C C . MET A 1 111 ? -0.857 23.004 -4.582 1.00 61.75 111 MET A C 1
ATOM 889 O O . MET A 1 111 ? 0.144 23.304 -5.232 1.00 61.75 111 MET A O 1
ATOM 893 N N . LYS A 1 112 ? -1.971 23.751 -4.625 1.00 67.75 112 LYS A N 1
ATOM 894 C CA . LYS A 1 112 ? -2.058 24.990 -5.410 1.00 67.75 112 LYS A CA 1
ATOM 895 C C . LYS A 1 112 ? -1.210 26.084 -4.752 1.00 67.75 112 LYS A C 1
ATOM 897 O O . LYS A 1 112 ? -1.434 26.383 -3.582 1.00 67.75 112 LYS A O 1
ATOM 902 N N . PRO A 1 113 ? -0.238 26.706 -5.437 1.00 73.62 113 PRO A N 1
ATOM 903 C CA . PRO A 1 113 ? 0.520 27.804 -4.849 1.00 73.62 113 PRO A CA 1
ATOM 904 C C . PRO A 1 113 ? -0.413 28.938 -4.416 1.00 73.62 113 PRO A C 1
ATOM 906 O O . PRO A 1 113 ? -1.299 29.339 -5.170 1.00 73.62 113 PRO A O 1
ATOM 909 N N . LEU A 1 114 ? -0.204 29.465 -3.211 1.00 80.88 114 LEU A N 1
ATOM 910 C CA . LEU A 1 114 ? -0.868 30.696 -2.795 1.00 80.88 114 LEU A CA 1
ATOM 911 C C . LEU A 1 114 ? -0.370 31.848 -3.673 1.00 80.88 114 LEU A C 1
ATOM 913 O O . LEU A 1 114 ? 0.833 31.999 -3.888 1.00 80.88 114 LEU A O 1
ATOM 917 N N . THR A 1 115 ? -1.291 32.673 -4.156 1.00 86.69 115 THR A N 1
ATOM 918 C CA . THR A 1 115 ? -0.969 33.907 -4.883 1.00 86.69 115 THR A CA 1
ATOM 919 C C . THR A 1 115 ? -0.709 35.052 -3.913 1.00 86.69 115 THR A C 1
ATOM 921 O O . THR A 1 115 ? -1.208 35.014 -2.794 1.00 86.69 115 THR A O 1
ATOM 924 N N . GLU A 1 116 ? -0.035 36.118 -4.348 1.00 86.00 116 GLU A N 1
ATOM 925 C CA . GLU A 1 116 ? 0.204 37.325 -3.533 1.00 86.00 116 GLU A CA 1
ATOM 926 C C . GLU A 1 116 ? -1.072 37.867 -2.851 1.00 86.00 116 GLU A C 1
ATOM 928 O O . GLU A 1 116 ? -1.037 38.228 -1.675 1.00 86.00 116 GLU A O 1
ATOM 933 N N . GLY A 1 117 ? -2.214 37.819 -3.550 1.00 86.12 117 GLY A N 1
ATOM 934 C CA . GLY A 1 117 ? -3.531 38.231 -3.049 1.00 86.12 117 GLY A CA 1
ATOM 935 C C . GLY A 1 117 ? -4.227 37.259 -2.085 1.00 86.12 117 GLY A C 1
ATOM 936 O O . GLY A 1 117 ? -5.415 37.436 -1.835 1.00 86.12 117 GLY A O 1
ATOM 937 N N . ALA A 1 118 ? -3.535 36.237 -1.568 1.00 86.94 118 ALA A N 1
ATOM 938 C CA . ALA A 1 118 ? -4.108 35.271 -0.632 1.00 86.94 118 ALA A CA 1
ATOM 939 C C . ALA A 1 118 ? -4.678 35.961 0.621 1.00 86.94 118 ALA A C 1
ATOM 941 O O . ALA A 1 118 ? -4.009 36.765 1.283 1.00 86.94 118 ALA A O 1
ATOM 942 N N . THR A 1 119 ? -5.923 35.626 0.944 1.00 87.38 119 THR A N 1
ATOM 943 C CA . THR A 1 119 ? -6.656 36.134 2.105 1.00 87.38 119 THR A CA 1
ATOM 944 C C . THR A 1 119 ? -6.175 35.479 3.400 1.00 87.38 119 THR A C 1
ATOM 946 O O . THR A 1 119 ? -5.498 34.452 3.397 1.00 87.38 119 THR A O 1
ATOM 949 N N . GLU A 1 120 ? -6.548 36.043 4.551 1.00 82.06 120 GLU A N 1
ATOM 950 C CA . GLU A 1 120 ? -6.252 35.422 5.850 1.00 82.06 120 GLU A CA 1
ATOM 951 C C . GLU A 1 120 ? -6.860 34.012 5.967 1.00 82.06 120 GLU A C 1
ATOM 953 O O . GLU A 1 120 ? -6.252 33.114 6.552 1.00 82.06 120 GLU A O 1
ATOM 958 N N . THR A 1 121 ? -8.024 33.801 5.352 1.00 77.44 121 THR A N 1
ATOM 959 C CA . THR A 1 121 ? -8.681 32.496 5.245 1.00 77.44 121 THR A CA 1
ATOM 960 C C . THR A 1 121 ? -7.843 31.517 4.424 1.00 77.44 121 THR A C 1
ATOM 962 O O . THR A 1 121 ? -7.607 30.398 4.877 1.00 77.44 121 THR A O 1
ATOM 965 N N . ASP A 1 122 ? -7.307 31.942 3.277 1.00 78.88 122 ASP A N 1
ATOM 966 C CA . ASP A 1 122 ? -6.436 31.102 2.438 1.00 78.88 122 ASP A CA 1
ATOM 967 C C . ASP A 1 122 ? -5.166 30.677 3.188 1.00 78.88 122 ASP A C 1
ATOM 969 O O . ASP A 1 122 ? -4.729 29.530 3.098 1.00 78.88 122 ASP A O 1
ATOM 973 N N . LEU A 1 123 ? -4.592 31.577 3.993 1.00 80.38 123 LEU A N 1
ATOM 974 C CA . LEU A 1 123 ? -3.408 31.289 4.808 1.00 80.38 123 LEU A CA 1
ATOM 975 C C . LEU A 1 123 ? -3.702 30.300 5.936 1.00 80.38 123 LEU A C 1
ATOM 977 O O . LEU A 1 123 ? -2.909 29.385 6.171 1.00 80.38 123 LEU A O 1
ATOM 981 N N . LYS A 1 124 ? -4.846 30.445 6.611 1.00 75.06 124 LYS A N 1
ATOM 982 C CA . LYS A 1 124 ? -5.301 29.489 7.632 1.00 75.06 124 LYS A CA 1
ATOM 983 C C . LYS A 1 124 ? -5.513 28.094 7.035 1.00 75.06 124 LYS A C 1
ATOM 985 O O . LYS A 1 124 ? -5.146 27.118 7.684 1.00 75.06 124 LYS A O 1
ATOM 990 N N . LYS A 1 125 ? -5.992 28.012 5.788 1.00 65.19 125 LYS A N 1
ATOM 991 C CA . LYS A 1 125 ? -6.240 26.760 5.046 1.00 65.19 125 LYS A CA 1
ATOM 992 C C . LYS A 1 125 ? -4.989 26.143 4.403 1.00 65.19 125 LYS A C 1
ATOM 994 O O . LYS A 1 125 ? -4.974 24.957 4.083 1.00 65.19 125 LYS A O 1
ATOM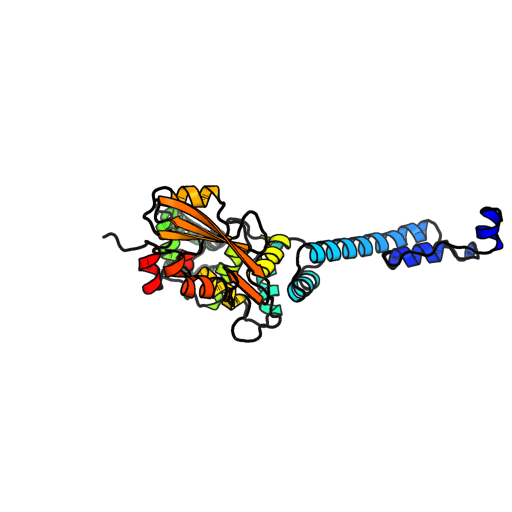 999 N N . ALA A 1 126 ? -3.915 26.911 4.235 1.00 69.94 126 ALA A N 1
ATOM 1000 C CA . ALA A 1 126 ? -2.722 26.457 3.529 1.00 69.94 126 ALA A CA 1
ATOM 1001 C C . ALA A 1 126 ? -1.916 25.383 4.290 1.00 69.94 126 ALA A C 1
ATOM 1003 O O . ALA A 1 126 ? -1.712 25.461 5.506 1.00 69.94 126 ALA A O 1
ATOM 1004 N N . ALA A 1 127 ? -1.365 24.401 3.578 1.00 66.12 127 ALA A N 1
ATOM 1005 C CA . ALA A 1 127 ? -0.363 23.478 4.096 1.00 66.12 127 ALA A CA 1
ATOM 1006 C C . ALA A 1 127 ? 0.922 24.208 4.510 1.00 66.12 127 ALA A C 1
ATOM 1008 O O . ALA A 1 127 ? 1.263 25.287 4.020 1.00 66.12 127 ALA A O 1
ATOM 1009 N N . LYS A 1 128 ? 1.696 23.568 5.396 1.00 68.56 128 LYS A N 1
ATOM 1010 C CA . LYS A 1 128 ? 2.986 24.097 5.862 1.00 68.56 128 LYS A CA 1
ATOM 1011 C C . LYS A 1 128 ? 3.920 24.422 4.694 1.00 68.56 128 LYS A C 1
ATOM 1013 O O . LYS A 1 128 ? 4.599 25.445 4.730 1.00 68.56 128 LYS A O 1
ATOM 1018 N N . ASP A 1 129 ? 3.935 23.587 3.660 1.00 66.00 129 ASP A N 1
ATOM 1019 C CA . ASP A 1 129 ? 4.789 23.802 2.492 1.00 66.00 129 ASP A CA 1
ATOM 1020 C C . ASP A 1 129 ? 4.259 24.896 1.557 1.00 66.00 129 ASP A C 1
ATOM 1022 O O . ASP A 1 129 ? 5.064 25.677 1.052 1.00 66.00 129 ASP A O 1
ATOM 1026 N N . GLN A 1 130 ? 2.938 25.076 1.430 1.00 75.06 130 GLN A N 1
ATOM 1027 C CA . GLN A 1 130 ? 2.375 26.254 0.753 1.00 75.06 130 GLN A CA 1
ATOM 1028 C C . GLN A 1 130 ? 2.777 27.546 1.451 1.00 75.06 130 GLN A C 1
ATOM 1030 O O . GLN A 1 130 ? 3.192 28.484 0.782 1.00 75.06 130 GLN A O 1
ATOM 1035 N N . LEU A 1 131 ? 2.716 27.594 2.785 1.00 79.00 131 LEU A N 1
ATOM 1036 C CA . LEU A 1 131 ? 3.140 28.770 3.548 1.00 79.00 131 LEU A CA 1
ATOM 1037 C C . LEU A 1 131 ? 4.639 29.050 3.367 1.00 79.00 131 LEU A C 1
ATOM 1039 O O . LEU A 1 131 ? 5.032 30.210 3.259 1.00 79.00 131 LEU A O 1
ATOM 1043 N N . LYS A 1 132 ? 5.480 28.009 3.272 1.00 80.06 132 LYS A N 1
ATOM 1044 C CA . LYS A 1 132 ? 6.912 28.165 2.961 1.00 80.06 132 LYS A CA 1
ATOM 1045 C C . LYS A 1 132 ? 7.150 28.709 1.553 1.00 80.06 132 LYS A C 1
ATOM 1047 O O . LYS A 1 132 ? 8.076 29.492 1.375 1.00 80.06 132 LYS A O 1
ATOM 1052 N N . VAL A 1 133 ? 6.372 28.275 0.559 1.00 83.56 133 VAL A N 1
ATOM 1053 C CA . VAL A 1 133 ? 6.476 28.771 -0.825 1.00 83.56 133 VAL A CA 1
ATOM 1054 C C . VAL A 1 133 ? 5.937 30.200 -0.920 1.00 83.56 133 VAL A C 1
ATOM 1056 O O . VAL A 1 133 ? 6.625 31.069 -1.446 1.00 83.56 133 VAL A O 1
ATOM 1059 N N . TYR A 1 134 ? 4.777 30.473 -0.323 1.00 87.94 134 TYR A N 1
ATOM 1060 C CA . TYR A 1 134 ? 4.163 31.800 -0.233 1.00 87.94 134 TYR A CA 1
ATOM 1061 C C . TYR A 1 134 ? 5.093 32.822 0.428 1.00 87.94 134 TYR A C 1
ATOM 1063 O O . TYR A 1 134 ? 5.253 33.936 -0.064 1.00 87.94 134 TYR A O 1
ATOM 1071 N N . ALA A 1 135 ? 5.804 32.421 1.486 1.00 88.06 135 ALA A N 1
ATOM 1072 C CA . ALA A 1 135 ? 6.779 33.275 2.158 1.00 88.06 135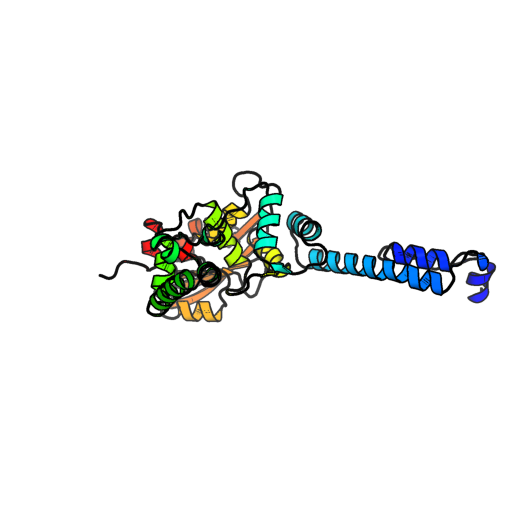 ALA A CA 1
ATOM 1073 C C . ALA A 1 135 ? 7.945 33.731 1.261 1.00 88.06 135 ALA A C 1
ATOM 1075 O O . ALA A 1 135 ? 8.637 34.682 1.615 1.00 88.06 135 ALA A O 1
ATOM 1076 N N . LYS A 1 136 ? 8.187 33.067 0.123 1.00 90.75 136 LYS A N 1
ATOM 1077 C CA . LYS A 1 136 ? 9.250 33.433 -0.825 1.00 90.75 136 LYS A CA 1
ATOM 1078 C C . LYS A 1 136 ? 8.808 34.459 -1.872 1.00 90.75 136 LYS A C 1
ATOM 1080 O O . LYS A 1 136 ? 9.662 34.919 -2.620 1.00 90.75 136 LYS A O 1
ATOM 1085 N N . ILE A 1 137 ? 7.519 34.807 -1.943 1.00 89.50 137 ILE A N 1
ATOM 1086 C CA . ILE A 1 137 ? 6.983 35.718 -2.967 1.00 89.50 137 ILE A CA 1
ATOM 1087 C C . ILE A 1 137 ? 7.450 37.157 -2.715 1.00 89.50 137 ILE A C 1
ATOM 1089 O O . ILE A 1 137 ? 8.059 37.771 -3.584 1.00 89.50 137 ILE A O 1
ATOM 1093 N N . ASN A 1 138 ? 7.193 37.694 -1.520 1.00 92.62 138 ASN A N 1
ATOM 1094 C CA . ASN A 1 138 ? 7.652 39.016 -1.093 1.00 92.62 138 ASN A CA 1
ATOM 1095 C C . ASN A 1 138 ? 7.653 39.136 0.445 1.00 92.62 138 ASN A C 1
ATOM 1097 O O . ASN A 1 138 ? 7.250 38.214 1.161 1.00 92.62 138 ASN A O 1
ATOM 1101 N N . SER A 1 139 ? 8.108 40.279 0.964 1.00 90.25 139 SER A N 1
ATOM 1102 C CA . SER A 1 139 ? 8.243 40.527 2.405 1.00 90.25 139 SER A CA 1
ATOM 1103 C C . SER A 1 139 ? 6.911 40.522 3.169 1.00 90.25 139 SER A C 1
ATOM 1105 O O . SER A 1 139 ? 6.876 40.070 4.316 1.00 90.25 139 SER A O 1
ATOM 1107 N N . ASP A 1 140 ? 5.810 40.966 2.555 1.00 91.62 140 ASP A N 1
ATOM 1108 C CA . ASP A 1 140 ? 4.484 40.941 3.184 1.00 91.62 140 ASP A CA 1
ATOM 1109 C C . ASP A 1 140 ? 3.925 39.513 3.266 1.00 91.62 140 ASP A C 1
ATOM 1111 O O . ASP A 1 140 ? 3.465 39.084 4.329 1.00 91.62 140 ASP A O 1
ATOM 1115 N N . CYS A 1 141 ? 4.071 38.732 2.192 1.00 92.25 141 CYS A N 1
ATOM 1116 C CA . CYS A 1 141 ? 3.724 37.311 2.169 1.00 92.25 141 CYS A CA 1
ATOM 1117 C C . CYS A 1 141 ? 4.530 36.527 3.221 1.00 92.25 141 CYS A C 1
ATOM 1119 O O . CYS A 1 141 ? 3.973 35.709 3.957 1.00 92.25 141 CYS A O 1
ATOM 1121 N N . ALA A 1 142 ? 5.828 36.825 3.366 1.00 89.69 142 ALA A N 1
ATOM 1122 C CA . ALA A 1 142 ? 6.694 36.232 4.388 1.00 89.69 142 ALA A CA 1
ATOM 1123 C C . ALA A 1 142 ? 6.206 36.518 5.815 1.00 89.69 142 ALA A C 1
ATOM 1125 O O . ALA A 1 142 ? 6.153 35.612 6.655 1.00 89.69 142 ALA A O 1
ATOM 1126 N N . ARG A 1 143 ? 5.816 37.768 6.090 1.00 93.69 143 ARG A N 1
ATOM 1127 C CA . ARG A 1 143 ? 5.271 38.190 7.388 1.00 93.69 143 ARG A CA 1
ATOM 1128 C C . ARG A 1 143 ? 3.976 37.442 7.710 1.00 93.69 143 ARG A C 1
ATOM 1130 O O . ARG A 1 143 ? 3.851 36.886 8.802 1.00 93.69 143 ARG A O 1
ATOM 1137 N N . LYS A 1 144 ? 3.050 37.392 6.750 1.00 91.31 144 LYS A N 1
ATOM 1138 C CA . LYS A 1 144 ? 1.759 36.699 6.857 1.00 91.31 144 LYS A CA 1
ATOM 1139 C C . LYS A 1 144 ? 1.921 35.189 7.087 1.00 91.31 144 LYS A C 1
ATOM 1141 O O . LYS A 1 144 ? 1.347 34.651 8.032 1.00 91.31 144 LYS A O 1
ATOM 1146 N N . ALA A 1 145 ? 2.774 34.519 6.308 1.00 86.75 145 ALA A N 1
ATOM 1147 C CA . ALA A 1 145 ? 3.072 33.094 6.484 1.00 86.75 145 ALA A CA 1
ATOM 1148 C C . ALA A 1 145 ? 3.674 32.778 7.857 1.00 86.75 145 ALA A C 1
ATOM 1150 O O . ALA A 1 145 ? 3.289 31.805 8.507 1.00 86.75 145 ALA A O 1
ATOM 1151 N N . LYS A 1 146 ? 4.633 33.595 8.312 1.00 87.50 146 LYS A N 1
ATOM 1152 C CA . LYS A 1 146 ? 5.311 33.386 9.596 1.00 87.50 146 LYS A CA 1
ATOM 1153 C C . LYS A 1 146 ? 4.359 33.565 10.778 1.00 87.50 146 LYS A C 1
ATOM 1155 O O . LYS A 1 146 ? 4.451 32.791 11.729 1.00 87.50 146 LYS A O 1
ATOM 1160 N N . ALA A 1 147 ? 3.442 34.532 10.705 1.00 86.88 147 ALA A N 1
ATOM 1161 C CA . ALA A 1 147 ? 2.408 34.733 11.718 1.00 86.88 147 ALA A CA 1
ATOM 1162 C C . ALA A 1 147 ? 1.499 33.499 11.851 1.00 86.88 147 ALA A C 1
ATOM 1164 O O . ALA A 1 147 ? 1.278 33.019 12.962 1.00 86.88 147 ALA A O 1
ATOM 1165 N N . GLU A 1 148 ? 1.058 32.925 10.729 1.00 84.50 148 GLU A N 1
ATOM 1166 C CA . GLU A 1 148 ? 0.223 31.718 10.736 1.00 84.50 148 GLU A CA 1
ATOM 1167 C C . GLU A 1 148 ? 0.989 30.480 11.233 1.00 84.50 148 GLU A C 1
ATOM 1169 O O . GLU A 1 148 ? 0.486 29.723 12.063 1.00 84.50 148 GLU A O 1
ATOM 1174 N N . LEU A 1 149 ? 2.246 30.293 10.818 1.00 78.88 149 LEU A N 1
ATOM 1175 C CA . LEU A 1 149 ? 3.089 29.204 11.331 1.00 78.88 149 LEU A CA 1
ATOM 1176 C C . LEU A 1 149 ? 3.331 29.320 12.845 1.00 78.88 149 LEU A C 1
ATOM 1178 O O . LEU A 1 149 ? 3.322 28.309 13.549 1.00 78.88 149 LEU A O 1
ATOM 1182 N N . GLN A 1 150 ? 3.519 30.539 13.361 1.00 79.69 150 GLN A N 1
ATOM 1183 C CA . GLN A 1 150 ? 3.654 30.779 14.798 1.00 79.69 150 GLN A CA 1
ATOM 1184 C C . GLN A 1 150 ? 2.342 30.545 15.550 1.00 79.69 150 GLN A C 1
ATOM 1186 O O . GLN A 1 150 ? 2.377 29.966 16.638 1.00 79.69 150 GLN A O 1
ATOM 1191 N N . ARG A 1 151 ? 1.194 30.923 14.974 1.00 79.94 151 ARG A N 1
ATOM 1192 C CA . ARG A 1 151 ? -0.127 30.594 15.526 1.00 79.94 151 ARG A CA 1
ATOM 1193 C C . ARG A 1 151 ? -0.275 29.080 15.690 1.00 79.94 151 ARG A C 1
ATOM 1195 O O . ARG A 1 151 ? -0.619 28.621 16.773 1.00 79.94 151 ARG A O 1
ATOM 1202 N N . ARG A 1 152 ? 0.092 28.307 14.660 1.00 69.38 152 ARG A N 1
ATOM 1203 C CA . ARG A 1 152 ? 0.055 26.832 14.684 1.00 69.38 152 ARG A CA 1
ATOM 1204 C C . ARG A 1 152 ? 0.997 26.218 15.718 1.00 69.38 152 ARG A C 1
ATOM 1206 O O . ARG A 1 152 ? 0.639 25.226 16.334 1.00 69.38 152 ARG A O 1
ATOM 1213 N N . SER A 1 153 ? 2.174 26.806 15.946 1.00 62.91 153 SER A N 1
ATOM 1214 C CA . SER A 1 153 ? 3.137 26.294 16.940 1.00 62.91 153 SER A CA 1
ATOM 1215 C C . SER A 1 153 ? 2.702 26.454 18.400 1.00 62.91 153 SER A C 1
ATOM 1217 O O . SER A 1 153 ? 3.309 25.848 19.277 1.00 62.91 153 SER A O 1
ATOM 1219 N N . LYS A 1 154 ? 1.682 27.279 18.663 1.00 60.72 154 LYS A N 1
ATOM 1220 C CA . LYS A 1 154 ? 1.119 27.494 20.003 1.00 60.72 154 LYS A CA 1
ATOM 1221 C C . LYS A 1 154 ? -0.097 26.606 20.291 1.00 60.72 154 LYS A C 1
ATOM 1223 O O . LYS A 1 154 ? -0.569 26.618 21.421 1.00 60.72 154 LYS A O 1
ATOM 1228 N N . GLY A 1 155 ? -0.593 25.880 19.286 1.00 55.72 155 GLY A N 1
ATOM 1229 C CA . GLY A 1 155 ? -1.722 24.966 19.421 1.00 55.72 155 GLY A CA 1
ATOM 1230 C C . GLY A 1 155 ? -1.305 23.540 19.786 1.00 55.72 155 GLY A C 1
ATOM 1231 O O . GLY A 1 155 ? -0.150 23.144 19.615 1.00 55.72 155 GLY A O 1
ATOM 1232 N N . THR A 1 156 ? -2.250 22.752 20.288 1.00 46.00 156 THR A N 1
ATOM 1233 C CA . THR A 1 156 ? -2.049 21.321 20.558 1.00 46.00 156 THR A CA 1
ATOM 1234 C C . THR A 1 156 ? -2.042 20.517 19.255 1.00 46.00 156 THR A C 1
ATOM 1236 O O . THR A 1 156 ? -2.655 20.898 18.259 1.00 46.00 156 THR A O 1
ATOM 1239 N N . THR A 1 157 ? -1.377 19.356 19.240 1.00 38.50 157 THR A N 1
ATOM 1240 C CA . THR A 1 157 ? -1.368 18.446 18.078 1.00 38.50 157 THR A CA 1
ATOM 1241 C C . THR A 1 157 ? -2.785 18.066 17.620 1.00 38.50 157 THR A C 1
ATOM 1243 O O . THR A 1 157 ? -2.986 17.846 16.432 1.00 38.50 157 THR A O 1
ATOM 1246 N N . GLY A 1 158 ? -3.779 18.071 18.519 1.00 37.22 158 GLY A N 1
ATOM 1247 C CA . GLY A 1 158 ? -5.196 17.868 18.190 1.00 37.22 158 GLY A CA 1
ATOM 1248 C C . GLY A 1 158 ? -5.844 19.018 17.401 1.00 37.22 158 GLY A C 1
ATOM 1249 O O . GLY A 1 158 ? -6.668 18.766 16.528 1.00 37.22 158 GLY A O 1
ATOM 1250 N N . GLU A 1 159 ? -5.432 20.272 17.613 1.00 44.72 159 GLU A N 1
ATOM 1251 C CA . GLU A 1 159 ? -5.932 21.429 16.845 1.00 44.72 159 GLU A CA 1
ATOM 1252 C C . GLU A 1 159 ? -5.409 21.448 15.402 1.00 44.72 159 GLU A C 1
ATOM 1254 O O . GLU A 1 159 ? -6.083 21.947 14.501 1.00 44.72 159 GLU A O 1
ATOM 1259 N N . MET A 1 160 ? -4.229 20.864 15.165 1.00 42.22 160 MET A N 1
ATOM 1260 C CA . MET A 1 160 ? -3.677 20.686 13.818 1.00 42.22 160 MET A CA 1
ATOM 1261 C C . MET A 1 160 ? -4.574 19.790 12.952 1.00 42.22 160 MET A C 1
ATOM 1263 O O . MET A 1 160 ? -4.702 20.049 11.759 1.00 42.22 160 MET A O 1
ATOM 1267 N N . TYR A 1 161 ? -5.206 18.772 13.545 1.00 44.59 161 TYR A N 1
ATOM 1268 C CA . TYR A 1 161 ? -6.128 17.869 12.852 1.00 44.59 161 TYR A CA 1
ATOM 1269 C C . TYR A 1 161 ? -7.556 18.424 12.770 1.00 44.59 161 TYR A C 1
ATOM 1271 O O . TYR A 1 161 ? -8.214 18.216 11.757 1.00 44.59 161 TYR A O 1
ATOM 1279 N N . ARG A 1 162 ? -8.004 19.207 13.762 1.00 46.22 162 ARG A N 1
ATOM 1280 C CA . ARG A 1 162 ? -9.328 19.861 13.759 1.00 46.22 162 ARG A CA 1
ATOM 1281 C C . ARG A 1 162 ? -9.485 20.865 12.605 1.00 46.22 162 ARG A C 1
ATOM 1283 O O . ARG A 1 162 ? -10.458 20.817 11.871 1.00 46.22 162 ARG A O 1
ATOM 1290 N N . LEU A 1 163 ? -8.453 21.674 12.341 1.00 46.75 163 LEU A N 1
ATOM 1291 C CA . LEU A 1 163 ? -8.419 22.593 11.189 1.00 46.75 163 LEU A CA 1
ATOM 1292 C C . LEU A 1 163 ? -8.296 21.889 9.823 1.00 46.75 163 LEU A C 1
ATOM 1294 O O . LEU A 1 163 ? -8.604 22.491 8.799 1.00 46.75 163 LEU A O 1
ATOM 1298 N N . LEU A 1 164 ? -7.797 20.647 9.791 1.00 48.81 164 LEU A N 1
ATOM 1299 C CA . LEU A 1 164 ? -7.737 19.827 8.574 1.00 48.81 164 LEU A CA 1
ATOM 1300 C C . LEU A 1 164 ? -9.077 19.152 8.272 1.00 48.81 164 LEU A C 1
ATOM 1302 O O . LEU A 1 164 ? -9.360 18.884 7.108 1.00 48.81 164 LEU A O 1
ATOM 1306 N N . ALA A 1 165 ? -9.861 18.863 9.309 1.00 47.53 165 ALA A N 1
ATOM 1307 C CA . ALA A 1 165 ? -11.157 18.228 9.188 1.00 47.53 165 ALA A CA 1
ATOM 1308 C C . ALA A 1 165 ? -12.227 19.259 8.803 1.00 47.53 165 ALA A C 1
ATOM 1310 O O . ALA A 1 165 ? -12.798 19.131 7.726 1.00 47.53 165 ALA A O 1
ATOM 1311 N N . ASP A 1 166 ? -12.405 20.340 9.569 1.00 47.78 166 ASP A N 1
ATOM 1312 C CA . ASP A 1 166 ? -13.583 21.226 9.478 1.00 47.78 166 ASP A CA 1
ATOM 1313 C C . ASP A 1 166 ? -13.756 22.000 8.149 1.00 47.78 166 ASP A C 1
ATOM 1315 O O . ASP A 1 166 ? -14.827 22.549 7.908 1.00 47.78 166 ASP A O 1
ATOM 1319 N N . ASP A 1 167 ? -12.741 22.081 7.276 1.00 46.66 167 ASP A N 1
ATOM 1320 C CA . ASP A 1 167 ? -12.711 23.132 6.238 1.00 46.66 167 ASP A CA 1
ATOM 1321 C C . ASP A 1 167 ? -12.125 22.726 4.869 1.00 46.66 167 ASP A C 1
ATOM 1323 O O . ASP A 1 167 ? -11.985 23.566 3.968 1.00 46.66 167 ASP A O 1
ATOM 1327 N N . ILE A 1 168 ? -11.761 21.451 4.693 1.00 52.94 168 ILE A N 1
ATOM 1328 C CA . ILE A 1 168 ? -11.461 20.899 3.369 1.00 52.94 168 ILE A CA 1
ATOM 1329 C C . ILE A 1 168 ? -12.805 20.434 2.805 1.00 52.94 168 ILE A C 1
ATOM 1331 O O . ILE A 1 168 ? -13.497 19.651 3.454 1.00 52.94 168 ILE A O 1
ATOM 1335 N N . GLU A 1 169 ? -13.166 20.857 1.588 1.00 58.41 169 GLU A N 1
ATOM 1336 C CA . GLU A 1 169 ? -14.113 20.117 0.738 1.00 58.41 169 GLU A CA 1
ATOM 1337 C C . GLU A 1 169 ? -13.481 18.752 0.413 1.00 58.41 169 GLU A C 1
ATOM 1339 O O . GLU A 1 169 ? -13.028 18.477 -0.697 1.00 58.41 169 GLU A O 1
ATOM 1344 N N . MET A 1 170 ? -13.311 17.927 1.444 1.00 68.12 170 MET A N 1
ATOM 1345 C CA . MET A 1 170 ? -12.655 16.644 1.388 1.00 68.12 170 MET A CA 1
ATOM 1346 C C . MET A 1 170 ? -13.689 15.703 0.806 1.00 68.12 170 MET A C 1
ATOM 1348 O O . MET A 1 170 ? -14.436 15.045 1.530 1.00 68.12 170 MET A O 1
ATOM 1352 N N . ASN A 1 171 ? -13.787 15.718 -0.518 1.00 77.00 171 ASN A N 1
ATOM 1353 C CA . ASN A 1 171 ? -14.602 14.751 -1.221 1.00 77.00 171 ASN A CA 1
ATOM 1354 C C . ASN A 1 171 ? -14.064 13.334 -0.970 1.00 77.00 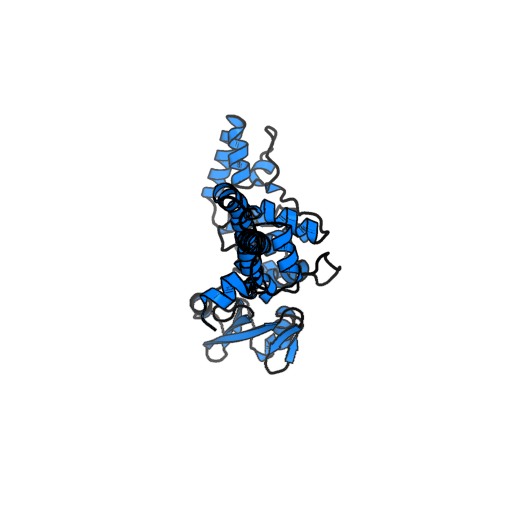171 ASN A C 1
ATOM 1356 O O . ASN A 1 171 ? -12.944 13.131 -0.480 1.00 77.00 171 ASN A O 1
ATOM 1360 N N . ASP A 1 172 ? -14.906 12.349 -1.252 1.00 82.12 172 ASP A N 1
ATOM 1361 C CA . ASP A 1 172 ? -14.603 10.945 -0.992 1.00 82.12 172 ASP A CA 1
ATOM 1362 C C . ASP A 1 172 ? -13.319 10.497 -1.714 1.00 82.12 172 ASP A C 1
ATOM 1364 O O . ASP A 1 172 ? -12.475 9.803 -1.146 1.00 82.12 172 ASP A O 1
ATOM 1368 N N . GLU A 1 173 ? -13.093 11.001 -2.926 1.00 86.06 173 GLU A N 1
ATOM 1369 C CA . GLU A 1 173 ? -11.921 10.698 -3.744 1.00 86.06 173 GLU A CA 1
ATOM 1370 C C . GLU A 1 173 ? -10.619 11.191 -3.099 1.00 86.06 173 GLU A C 1
ATOM 1372 O O . GLU A 1 173 ? -9.614 10.472 -3.068 1.00 86.06 173 GLU A O 1
ATOM 1377 N N . LEU A 1 174 ? -10.624 12.406 -2.544 1.00 84.31 174 LEU A N 1
ATOM 1378 C CA . LEU A 1 174 ? -9.470 12.973 -1.858 1.00 84.31 174 LEU A CA 1
ATOM 1379 C C . LEU A 1 174 ? -9.216 12.265 -0.517 1.00 84.31 174 LEU A C 1
ATOM 1381 O O . LEU A 1 174 ? -8.053 12.008 -0.187 1.00 84.31 174 LEU A O 1
ATOM 1385 N N . ARG A 1 175 ? -10.269 11.863 0.219 1.00 85.44 175 ARG A N 1
ATOM 1386 C CA . ARG A 1 175 ? -10.126 11.010 1.420 1.00 85.44 175 ARG A CA 1
ATOM 1387 C C . ARG A 1 175 ? -9.447 9.696 1.073 1.00 85.44 175 ARG A C 1
ATOM 1389 O O . ARG A 1 175 ? -8.445 9.344 1.696 1.00 85.44 175 ARG A O 1
ATOM 1396 N N . LYS A 1 176 ? -9.950 9.010 0.045 1.00 90.38 176 LYS A N 1
ATOM 1397 C CA . LYS A 1 176 ? -9.402 7.746 -0.460 1.00 90.38 176 LYS A CA 1
ATOM 1398 C C . LYS A 1 176 ? -7.940 7.897 -0.894 1.00 90.38 176 LYS A C 1
ATOM 1400 O O . LYS A 1 176 ? -7.126 7.023 -0.601 1.00 90.38 176 LYS A O 1
ATOM 1405 N N . ALA A 1 177 ? -7.558 9.022 -1.503 1.00 90.06 177 ALA A N 1
ATOM 1406 C CA . ALA A 1 177 ? -6.159 9.305 -1.834 1.00 90.06 177 ALA A CA 1
ATOM 1407 C C . ALA A 1 177 ? -5.260 9.482 -0.600 1.00 90.06 177 ALA A C 1
ATOM 1409 O O . ALA A 1 177 ? -4.160 8.924 -0.569 1.00 90.06 177 ALA A O 1
ATOM 1410 N N . TYR A 1 178 ? -5.697 10.213 0.432 1.00 87.00 178 TYR A N 1
ATOM 1411 C CA . TYR A 1 178 ? -4.921 10.323 1.676 1.00 87.00 178 TYR A CA 1
ATOM 1412 C C . TYR A 1 178 ? -4.848 9.009 2.443 1.00 87.00 178 TYR A C 1
ATOM 1414 O O . TYR A 1 178 ? -3.789 8.682 2.977 1.00 87.00 178 TYR A O 1
ATOM 1422 N N . ALA A 1 179 ? -5.943 8.252 2.475 1.00 90.38 179 ALA A N 1
ATOM 1423 C CA . ALA A 1 179 ? -5.985 6.912 3.038 1.00 90.38 179 ALA A CA 1
ATOM 1424 C C . ALA A 1 179 ? -4.963 6.000 2.347 1.00 90.38 179 ALA A C 1
ATOM 1426 O O . ALA A 1 179 ? -4.125 5.392 3.016 1.00 90.38 179 ALA A O 1
ATOM 1427 N N . LEU A 1 180 ? -4.956 5.989 1.009 1.00 93.88 180 LEU A N 1
ATOM 1428 C CA . LEU A 1 180 ? -3.975 5.261 0.208 1.00 93.88 180 LEU A CA 1
ATOM 1429 C C . LEU A 1 180 ? -2.545 5.701 0.544 1.00 93.88 180 LEU A C 1
ATOM 1431 O O . LEU A 1 180 ? -1.686 4.856 0.795 1.00 93.88 180 LEU A O 1
ATOM 1435 N N . LYS A 1 181 ? -2.290 7.014 0.612 1.00 90.69 181 LYS A N 1
ATOM 1436 C CA . LYS A 1 181 ? -0.978 7.557 0.990 1.00 90.69 181 LYS A CA 1
ATOM 1437 C C . LYS A 1 181 ? -0.535 7.067 2.368 1.00 90.69 181 LYS A C 1
ATOM 1439 O O . LYS A 1 181 ? 0.594 6.614 2.516 1.00 90.69 181 LYS A O 1
ATOM 1444 N N . ALA A 1 182 ? -1.418 7.123 3.362 1.00 87.25 182 ALA A N 1
ATOM 1445 C CA . ALA A 1 182 ? -1.139 6.713 4.740 1.00 87.25 182 ALA A CA 1
ATOM 1446 C C . ALA A 1 182 ? -0.967 5.190 4.909 1.00 87.25 182 ALA A C 1
ATOM 1448 O O . ALA A 1 182 ? -0.413 4.733 5.913 1.00 87.25 182 ALA A O 1
ATOM 1449 N N . LEU A 1 183 ? -1.467 4.395 3.958 1.00 91.38 183 LEU A N 1
ATOM 1450 C CA . LEU A 1 183 ? -1.240 2.950 3.885 1.00 91.38 183 LEU A CA 1
ATOM 1451 C C . LEU A 1 183 ? 0.068 2.593 3.165 1.00 91.38 183 LEU A C 1
ATOM 1453 O O . LEU A 1 183 ? 0.674 1.576 3.494 1.00 91.38 183 LEU A O 1
ATOM 1457 N N . LEU A 1 184 ? 0.478 3.403 2.185 1.00 90.81 184 LEU A N 1
ATOM 1458 C CA . LEU A 1 184 ? 1.681 3.184 1.378 1.00 90.81 184 LEU A CA 1
ATOM 1459 C C . LEU A 1 184 ? 2.943 3.809 1.963 1.00 90.81 184 LEU A C 1
ATOM 1461 O O . LEU A 1 184 ? 4.028 3.368 1.611 1.00 90.81 184 LEU A O 1
ATOM 1465 N N . SER A 1 185 ? 2.817 4.829 2.807 1.00 78.44 185 SER A N 1
ATOM 1466 C CA . SER A 1 185 ? 3.951 5.529 3.398 1.00 78.44 185 SER A CA 1
ATOM 1467 C C . SER A 1 185 ? 4.068 5.223 4.887 1.00 78.44 185 SER A C 1
ATOM 1469 O O . SER A 1 185 ? 3.129 5.449 5.657 1.00 78.44 185 SER A O 1
ATOM 1471 N N . ALA A 1 186 ? 5.242 4.744 5.307 1.00 62.09 186 ALA A N 1
ATOM 1472 C CA . ALA A 1 186 ? 5.636 4.794 6.708 1.00 62.09 186 ALA A CA 1
ATOM 1473 C C . ALA A 1 186 ? 5.654 6.265 7.155 1.00 62.09 186 ALA A C 1
ATOM 1475 O O . ALA A 1 186 ? 6.412 7.069 6.602 1.00 62.09 186 ALA A O 1
ATOM 1476 N N . ASP A 1 187 ? 4.777 6.598 8.111 1.00 56.22 187 ASP A N 1
ATOM 1477 C CA . ASP A 1 187 ? 4.458 7.955 8.563 1.00 56.22 187 ASP A CA 1
ATOM 1478 C C . ASP A 1 187 ? 5.723 8.842 8.554 1.00 56.22 187 ASP A C 1
ATOM 1480 O O . ASP A 1 187 ? 6.618 8.615 9.368 1.00 56.22 187 ASP A O 1
ATOM 1484 N N . VAL A 1 188 ? 5.783 9.801 7.603 1.00 54.09 188 VAL A N 1
ATOM 1485 C CA . VAL A 1 188 ? 6.822 10.837 7.318 1.00 54.09 188 VAL A CA 1
ATOM 1486 C C . VAL A 1 188 ? 7.471 10.749 5.915 1.00 54.09 188 VAL A C 1
ATOM 1488 O O . VAL A 1 188 ? 7.985 11.761 5.433 1.00 54.09 188 VAL A O 1
ATOM 1491 N N . SER A 1 189 ? 7.418 9.621 5.199 1.00 65.88 189 SER A N 1
ATOM 1492 C CA . SER A 1 189 ? 7.984 9.535 3.837 1.00 65.88 189 SER A CA 1
ATOM 1493 C C . SER A 1 189 ? 7.050 10.128 2.764 1.00 65.88 189 SER A C 1
ATOM 1495 O O . SER A 1 189 ? 5.870 9.799 2.691 1.00 65.88 189 SER A O 1
ATOM 1497 N N . GLU A 1 190 ? 7.572 10.966 1.864 1.00 79.44 190 GLU A N 1
ATOM 1498 C CA . GLU A 1 190 ? 6.870 11.369 0.626 1.00 79.44 190 GLU A CA 1
ATOM 1499 C C . GLU A 1 190 ? 7.148 10.401 -0.536 1.00 79.44 190 GLU A C 1
ATOM 1501 O O . GLU A 1 190 ? 6.835 10.693 -1.689 1.00 79.44 190 GLU A O 1
ATOM 1506 N N . LEU A 1 191 ? 7.764 9.255 -0.242 1.00 87.00 191 LEU A N 1
ATOM 1507 C CA . LEU A 1 191 ? 8.101 8.218 -1.206 1.00 87.00 191 LEU A CA 1
ATOM 1508 C C . LEU A 1 191 ? 7.192 7.002 -1.037 1.00 87.00 191 LEU A C 1
ATOM 1510 O O . LEU A 1 191 ? 6.854 6.632 0.085 1.00 87.00 191 LEU A O 1
ATOM 1514 N N . VAL A 1 192 ? 6.869 6.368 -2.159 1.00 93.56 192 VAL A N 1
ATOM 1515 C CA . VAL A 1 192 ? 6.180 5.081 -2.251 1.00 93.56 192 VAL A CA 1
ATOM 1516 C C . VAL A 1 192 ? 7.164 4.071 -2.822 1.00 93.56 192 VAL A C 1
ATOM 1518 O O . VAL A 1 192 ? 7.627 4.231 -3.955 1.00 93.56 192 VAL A O 1
ATOM 1521 N N . SER A 1 193 ? 7.482 3.029 -2.056 1.00 94.81 193 SER A N 1
ATOM 1522 C CA . SER A 1 193 ? 8.329 1.932 -2.531 1.00 94.81 193 SER A CA 1
ATOM 1523 C C . SER A 1 193 ? 7.525 0.802 -3.180 1.00 94.81 193 SER A C 1
ATOM 1525 O O . SER A 1 193 ? 6.360 0.562 -2.855 1.00 94.81 193 SER A O 1
ATOM 1527 N N . VAL A 1 194 ? 8.183 0.041 -4.060 1.00 95.62 194 VAL A N 1
ATOM 1528 C CA . VAL A 1 194 ? 7.613 -1.173 -4.668 1.00 95.62 194 VAL A CA 1
ATOM 1529 C C . VAL A 1 194 ? 7.190 -2.202 -3.609 1.00 95.62 194 VAL A C 1
ATOM 1531 O O . VAL A 1 194 ? 6.213 -2.924 -3.801 1.00 95.62 194 VAL A O 1
ATOM 1534 N N . ASP A 1 195 ? 7.897 -2.263 -2.475 1.00 93.19 195 ASP A N 1
ATOM 1535 C CA . ASP A 1 195 ? 7.606 -3.204 -1.388 1.00 93.19 195 ASP A CA 1
ATOM 1536 C C . ASP A 1 195 ? 6.358 -2.817 -0.603 1.00 93.19 195 ASP A C 1
ATOM 1538 O O . ASP A 1 195 ? 5.521 -3.682 -0.343 1.00 93.19 195 ASP A O 1
ATOM 1542 N N . GLU A 1 196 ? 6.175 -1.535 -0.292 1.00 92.44 196 GLU A N 1
ATOM 1543 C CA . GLU A 1 196 ? 4.942 -1.035 0.328 1.00 92.44 196 GLU A CA 1
ATOM 1544 C C . GLU A 1 196 ? 3.738 -1.229 -0.596 1.00 92.44 196 GLU A C 1
ATOM 1546 O O . GLU A 1 196 ? 2.696 -1.719 -0.157 1.00 92.44 196 GLU A O 1
ATOM 1551 N N . PHE A 1 197 ? 3.899 -0.952 -1.891 1.00 95.75 197 PHE A N 1
ATOM 1552 C CA . PHE A 1 197 ? 2.842 -1.178 -2.873 1.00 95.75 197 PHE A CA 1
ATOM 1553 C C . PHE A 1 197 ? 2.497 -2.667 -3.028 1.00 95.75 197 PHE A C 1
ATOM 1555 O O . PHE A 1 197 ? 1.325 -3.043 -2.987 1.00 95.75 197 PHE A O 1
ATOM 1562 N N . GLY A 1 198 ? 3.501 -3.544 -3.116 1.00 94.94 198 GLY A N 1
ATOM 1563 C CA . GLY A 1 198 ? 3.294 -4.994 -3.145 1.00 94.94 198 GLY A CA 1
ATOM 1564 C C . GLY A 1 198 ? 2.586 -5.513 -1.890 1.00 94.94 198 GLY A C 1
ATOM 1565 O O . GLY A 1 198 ? 1.624 -6.276 -1.996 1.00 94.94 198 GLY A O 1
ATOM 1566 N N . LYS A 1 199 ? 2.999 -5.046 -0.703 1.00 92.25 199 LYS A N 1
ATOM 1567 C CA . LYS A 1 199 ? 2.344 -5.358 0.580 1.00 92.25 199 LYS A CA 1
ATOM 1568 C C . LYS A 1 199 ? 0.887 -4.909 0.600 1.00 92.25 199 LYS A C 1
ATOM 1570 O O . LYS A 1 199 ? 0.044 -5.672 1.064 1.00 92.25 199 LYS A O 1
ATOM 1575 N N . LEU A 1 200 ? 0.589 -3.705 0.110 1.00 93.94 200 LEU A N 1
ATOM 1576 C CA . LEU A 1 200 ? -0.777 -3.193 0.034 1.00 93.94 200 LEU A CA 1
ATOM 1577 C C . LEU A 1 200 ? -1.661 -4.126 -0.800 1.00 93.94 200 LEU A C 1
ATOM 1579 O O . LEU A 1 200 ? -2.715 -4.544 -0.330 1.00 93.94 200 LEU A O 1
ATOM 1583 N N . LEU A 1 201 ? -1.210 -4.516 -1.996 1.00 94.88 201 LEU A N 1
ATOM 1584 C CA . LEU A 1 201 ? -1.973 -5.403 -2.882 1.00 94.88 201 LEU A CA 1
ATOM 1585 C C . LEU A 1 201 ? -2.134 -6.820 -2.317 1.00 94.88 201 LEU A C 1
ATOM 1587 O O . LEU A 1 201 ? -3.140 -7.482 -2.566 1.00 94.88 201 LEU A O 1
ATOM 1591 N N . GLU A 1 202 ? -1.181 -7.290 -1.513 1.00 92.06 202 GLU A N 1
ATOM 1592 C CA . GLU A 1 202 ? -1.324 -8.546 -0.770 1.00 92.06 202 GLU A CA 1
ATOM 1593 C C . GLU A 1 202 ? -2.327 -8.466 0.389 1.00 92.06 202 GLU A C 1
ATOM 1595 O O . GLU A 1 202 ? -2.689 -9.517 0.909 1.00 92.06 202 GLU A O 1
ATOM 1600 N N . ARG A 1 203 ? -2.760 -7.268 0.802 1.00 90.81 203 ARG A N 1
ATOM 1601 C CA . ARG A 1 203 ? -3.692 -7.040 1.923 1.00 90.81 203 ARG A CA 1
ATOM 1602 C C . ARG A 1 203 ? -5.074 -6.566 1.465 1.00 90.81 203 ARG A C 1
ATOM 1604 O O . ARG A 1 203 ? -6.054 -6.886 2.117 1.00 90.81 203 ARG A O 1
ATOM 1611 N N . LEU A 1 204 ? -5.138 -5.806 0.374 1.00 92.00 204 LEU A N 1
ATOM 1612 C CA . LEU A 1 204 ? -6.343 -5.116 -0.105 1.00 92.00 204 LEU A CA 1
ATOM 1613 C C . LEU A 1 204 ? -6.636 -5.351 -1.591 1.00 92.00 204 LEU A C 1
ATOM 1615 O O . LEU A 1 204 ? -7.547 -4.735 -2.135 1.00 92.00 204 LEU A O 1
ATOM 1619 N N . GLY A 1 205 ? -5.858 -6.200 -2.264 1.00 92.12 205 GLY A N 1
ATOM 1620 C CA . GLY A 1 205 ? -6.039 -6.478 -3.684 1.00 92.12 205 GLY A CA 1
ATOM 1621 C C . GLY A 1 205 ? -7.371 -7.168 -4.038 1.00 92.12 205 GLY A C 1
ATOM 1622 O O . GLY A 1 205 ? -8.220 -7.406 -3.184 1.00 92.12 205 GLY A O 1
ATOM 1623 N N . PRO A 1 206 ? -7.566 -7.543 -5.307 1.00 93.25 206 PRO A N 1
ATOM 1624 C CA . PRO A 1 206 ? -6.656 -7.334 -6.431 1.00 93.25 206 PRO A CA 1
ATOM 1625 C C . PRO A 1 206 ? -6.574 -5.856 -6.848 1.00 93.25 206 PRO A C 1
ATOM 1627 O O . PRO A 1 206 ? -7.259 -5.005 -6.289 1.00 93.25 206 PRO A O 1
ATOM 1630 N N . LEU A 1 207 ? -5.682 -5.528 -7.786 1.00 95.25 207 LEU A N 1
ATOM 1631 C CA . LEU A 1 207 ? -5.698 -4.220 -8.449 1.00 95.25 207 LEU A CA 1
ATOM 1632 C C . LEU A 1 207 ? -6.541 -4.286 -9.727 1.00 95.25 207 LEU A C 1
ATOM 1634 O O . LEU A 1 207 ? -6.132 -4.912 -10.711 1.00 95.25 207 LEU A O 1
ATOM 1638 N N . GLU A 1 208 ? -7.681 -3.605 -9.748 1.00 93.75 208 GLU A N 1
ATOM 1639 C CA . GLU A 1 208 ? -8.486 -3.407 -10.954 1.00 93.75 208 GLU A CA 1
ATOM 1640 C C . GLU A 1 208 ? -7.893 -2.276 -11.799 1.00 93.75 208 GLU A C 1
ATOM 1642 O O . GLU A 1 208 ? -7.698 -1.159 -11.324 1.00 93.75 208 GLU A O 1
ATOM 1647 N N . MET A 1 209 ? -7.555 -2.576 -13.056 1.00 89.81 209 MET A N 1
ATOM 1648 C CA . MET A 1 209 ? -6.926 -1.619 -13.970 1.00 89.81 209 MET A CA 1
ATOM 1649 C C . MET A 1 209 ? -7.462 -1.827 -15.403 1.00 89.81 209 MET A C 1
ATOM 1651 O O . MET A 1 209 ? -7.089 -2.826 -16.034 1.00 89.81 209 MET A O 1
ATOM 1655 N N . PRO A 1 210 ? -8.331 -0.931 -15.922 1.00 87.50 210 PRO A N 1
ATOM 1656 C CA . PRO A 1 210 ? -8.884 0.246 -15.237 1.00 87.50 210 PRO A CA 1
ATOM 1657 C C . PRO A 1 210 ? -9.819 -0.148 -14.080 1.00 87.50 210 PRO A C 1
ATOM 1659 O O . PRO A 1 210 ? -10.221 -1.310 -13.971 1.00 87.50 210 PRO A O 1
ATOM 1662 N N . ALA A 1 211 ? -10.167 0.814 -13.225 1.00 86.00 211 ALA A N 1
ATOM 1663 C CA . ALA A 1 211 ? -11.168 0.614 -12.184 1.00 86.00 211 ALA A CA 1
ATOM 1664 C C . ALA A 1 211 ? -12.502 0.179 -12.823 1.00 86.00 211 ALA A C 1
ATOM 1666 O O . ALA A 1 211 ? -12.915 0.707 -13.856 1.00 86.00 211 ALA A O 1
ATOM 1667 N N . ASN A 1 212 ? -13.163 -0.816 -12.236 1.00 76.88 212 ASN A N 1
ATOM 1668 C CA . ASN A 1 212 ? -14.302 -1.525 -12.830 1.00 76.88 212 ASN A CA 1
ATOM 1669 C C . ASN A 1 212 ? -15.662 -1.152 -12.207 1.00 76.88 212 ASN A C 1
ATOM 1671 O O . ASN A 1 212 ? -16.601 -1.942 -12.273 1.00 76.88 212 ASN A O 1
ATOM 1675 N N . GLY A 1 213 ? -15.794 0.056 -11.655 1.00 75.81 213 GLY A N 1
ATOM 1676 C CA . GLY A 1 213 ? -16.991 0.480 -10.926 1.00 75.81 213 GLY A CA 1
ATOM 1677 C C . GLY A 1 213 ? -16.865 0.181 -9.432 1.00 75.81 213 GLY A C 1
ATOM 1678 O O . GLY A 1 213 ? -15.846 0.524 -8.843 1.00 75.81 213 GLY A O 1
ATOM 1679 N N . SER A 1 214 ? -17.901 -0.410 -8.831 1.00 75.56 214 SER A N 1
ATOM 1680 C CA . SER A 1 214 ? -17.974 -0.694 -7.389 1.00 75.56 214 SER A CA 1
ATOM 1681 C C . SER A 1 214 ? -17.034 -1.819 -6.949 1.00 75.56 214 SER A C 1
ATOM 1683 O O . SER A 1 214 ? -16.902 -2.808 -7.669 1.00 75.56 214 SER A O 1
ATOM 1685 N N . ASP A 1 215 ? -16.492 -1.706 -5.733 1.00 80.56 215 ASP A N 1
ATOM 1686 C CA . ASP A 1 215 ? -15.539 -2.652 -5.125 1.00 80.56 215 ASP A CA 1
ATOM 1687 C C . ASP A 1 215 ? -14.207 -2.716 -5.890 1.00 80.56 215 ASP A C 1
ATOM 1689 O O . ASP A 1 215 ? -13.638 -3.777 -6.151 1.00 80.56 215 ASP A O 1
ATOM 1693 N N . CYS A 1 216 ? -13.687 -1.549 -6.272 1.00 90.81 216 CYS A N 1
ATOM 1694 C CA . CYS A 1 216 ? -12.299 -1.440 -6.708 1.00 90.81 216 CYS A CA 1
ATOM 1695 C C . CYS A 1 216 ? -11.358 -1.268 -5.502 1.00 90.81 216 CYS A C 1
ATOM 1697 O O . CYS A 1 216 ? -11.789 -0.969 -4.384 1.00 90.81 216 CYS A O 1
ATOM 1699 N N . LEU A 1 217 ? -10.044 -1.390 -5.716 1.00 93.81 217 LEU A N 1
ATOM 1700 C CA . LEU A 1 217 ? -9.040 -1.192 -4.660 1.00 93.81 217 LEU A CA 1
ATOM 1701 C C . LEU A 1 217 ? -9.238 0.116 -3.871 1.00 93.81 217 LEU A C 1
ATOM 1703 O O . LEU A 1 217 ? -9.012 0.131 -2.663 1.00 93.81 217 LEU A O 1
ATOM 1707 N N . MET A 1 218 ? -9.654 1.206 -4.525 1.00 93.44 218 MET A N 1
ATOM 1708 C CA . MET A 1 218 ? -9.865 2.492 -3.849 1.00 93.44 218 MET A CA 1
ATOM 1709 C C . MET A 1 218 ? -11.078 2.488 -2.917 1.00 93.44 218 MET A C 1
ATOM 1711 O O . MET A 1 218 ? -11.037 3.154 -1.882 1.00 93.44 218 MET A O 1
ATOM 1715 N N . ASP A 1 219 ? -12.116 1.719 -3.242 1.00 91.62 219 ASP A N 1
ATOM 1716 C CA . ASP A 1 219 ? -13.265 1.524 -2.356 1.00 91.62 219 ASP A CA 1
ATOM 1717 C C . ASP A 1 219 ? -12.842 0.707 -1.141 1.00 91.62 219 ASP A C 1
ATOM 1719 O O . ASP A 1 219 ? -13.003 1.168 -0.017 1.00 91.62 219 ASP A O 1
ATOM 1723 N N . ARG A 1 220 ? -12.124 -0.406 -1.352 1.00 92.50 220 ARG A N 1
ATOM 1724 C CA . ARG A 1 220 ? -11.567 -1.214 -0.253 1.00 92.50 220 ARG A CA 1
ATOM 1725 C C . ARG A 1 220 ? -10.626 -0.428 0.659 1.00 92.50 220 ARG A C 1
ATOM 1727 O O . ARG A 1 220 ? -10.581 -0.680 1.863 1.00 92.50 220 ARG A O 1
ATOM 1734 N N . VAL A 1 221 ? -9.860 0.513 0.104 1.00 94.31 221 VAL A N 1
ATOM 1735 C CA . VAL A 1 221 ? -9.041 1.447 0.889 1.00 94.31 221 VAL A CA 1
ATOM 1736 C C . VAL A 1 221 ? -9.935 2.332 1.754 1.00 94.31 221 VAL A C 1
ATOM 1738 O O . VAL A 1 221 ? -9.734 2.358 2.967 1.00 94.31 221 VAL A O 1
ATOM 1741 N N . GLY A 1 222 ? -10.919 3.012 1.158 1.00 91.94 222 GLY A N 1
ATOM 1742 C CA . GLY A 1 222 ? -11.835 3.901 1.877 1.00 91.94 222 GLY A CA 1
ATOM 1743 C C . GLY A 1 222 ? -12.635 3.183 2.966 1.00 91.94 222 GLY A C 1
ATOM 1744 O O . GLY A 1 222 ? -12.647 3.638 4.112 1.00 91.94 222 GLY A O 1
ATOM 1745 N N . ASP A 1 223 ? -13.218 2.034 2.627 1.00 91.56 223 ASP A N 1
ATOM 1746 C CA . ASP A 1 223 ? -14.062 1.210 3.498 1.00 91.56 223 ASP A CA 1
ATOM 1747 C C . ASP A 1 223 ? -13.310 0.650 4.702 1.00 91.56 223 ASP A C 1
ATOM 1749 O O . ASP A 1 223 ? -13.909 0.413 5.750 1.00 91.56 223 ASP A O 1
ATOM 1753 N N . LEU A 1 224 ? -12.004 0.404 4.569 1.00 93.88 224 LEU A N 1
ATOM 1754 C CA . LEU A 1 224 ? -11.181 -0.053 5.682 1.00 93.88 224 LEU A CA 1
ATOM 1755 C C . LEU A 1 224 ? -10.715 1.116 6.552 1.00 93.88 224 LEU A C 1
ATOM 1757 O O . LEU A 1 224 ? -10.754 1.020 7.779 1.00 93.88 224 LEU A O 1
ATOM 1761 N N . THR A 1 225 ? -10.248 2.211 5.945 1.00 91.94 225 THR A N 1
ATOM 1762 C CA . THR A 1 225 ? -9.682 3.333 6.709 1.00 91.94 225 THR A CA 1
ATOM 1763 C C . THR A 1 225 ? -10.730 4.169 7.426 1.00 91.94 225 THR A C 1
ATOM 1765 O O . THR A 1 225 ? -10.375 4.848 8.388 1.00 91.94 225 THR A O 1
ATOM 1768 N N . CYS A 1 226 ? -12.001 4.097 7.019 1.00 89.31 226 CYS A N 1
ATOM 1769 C CA . CYS A 1 226 ? -13.105 4.728 7.745 1.00 89.31 226 CYS A CA 1
ATOM 1770 C C . CYS A 1 226 ? -13.457 4.011 9.053 1.00 89.31 226 CYS A C 1
ATOM 1772 O O . CYS A 1 226 ? -14.133 4.582 9.908 1.00 89.31 226 CYS A O 1
ATOM 1774 N N . LYS A 1 227 ? -12.993 2.771 9.253 1.00 91.69 227 LYS A N 1
ATOM 1775 C CA . LYS A 1 227 ? -13.350 1.993 10.438 1.00 91.69 227 LYS A CA 1
ATOM 1776 C C . LYS A 1 227 ? -12.532 2.461 11.651 1.00 91.69 227 LYS A C 1
ATOM 1778 O O . LYS A 1 227 ? -11.304 2.351 11.638 1.00 91.69 227 LYS A O 1
ATOM 1783 N N . PRO A 1 228 ? -13.171 2.887 12.758 1.00 90.00 228 PRO A N 1
ATOM 1784 C CA . PRO A 1 228 ? -12.466 3.428 13.927 1.00 90.00 228 PRO A CA 1
ATOM 1785 C C . PRO A 1 228 ? -11.589 2.383 14.633 1.00 90.00 228 PRO A C 1
ATOM 1787 O O . PRO A 1 228 ? -10.584 2.716 15.258 1.00 90.00 228 PRO A O 1
ATOM 1790 N N . TRP A 1 229 ? -11.933 1.099 14.496 1.00 94.62 229 TRP A N 1
ATOM 1791 C CA . TRP A 1 229 ? -11.141 -0.018 15.008 1.00 94.62 229 TRP A CA 1
ATOM 1792 C C . TRP A 1 229 ? -9.904 -0.334 14.161 1.00 94.62 229 TRP A C 1
ATOM 1794 O O . TRP A 1 229 ? -9.077 -1.136 14.598 1.00 94.62 229 TRP A O 1
ATOM 1804 N N . PHE A 1 230 ? -9.744 0.233 12.962 1.00 95.56 230 PHE A N 1
ATOM 1805 C CA . PHE A 1 230 ? -8.607 -0.067 12.097 1.00 95.56 230 PHE A CA 1
ATOM 1806 C C . PHE A 1 230 ? -7.435 0.875 12.374 1.00 95.56 230 PHE A C 1
ATOM 1808 O O . PHE A 1 230 ? -7.564 2.092 12.299 1.00 95.56 230 PHE A O 1
ATOM 1815 N N . HIS A 1 231 ? -6.270 0.308 12.691 1.00 93.06 231 HIS A N 1
ATOM 1816 C CA . HIS A 1 231 ? -5.080 1.057 13.115 1.00 93.06 231 HIS A CA 1
ATOM 1817 C C . HIS A 1 231 ? -3.878 0.886 12.171 1.00 93.06 231 HIS A C 1
ATOM 1819 O O . HIS A 1 231 ? -2.825 1.479 12.394 1.00 93.06 231 HIS A O 1
ATOM 1825 N N . GLY A 1 232 ? -4.009 0.108 11.091 1.00 92.50 232 GLY A N 1
ATOM 1826 C CA . GLY A 1 232 ? -2.937 -0.059 10.104 1.00 92.50 232 GLY A CA 1
ATOM 1827 C C . GLY A 1 232 ? -1.735 -0.833 10.649 1.00 92.50 232 GLY A C 1
ATOM 1828 O O . GLY A 1 232 ? -1.890 -1.906 11.239 1.00 92.50 232 GLY A O 1
ATOM 1829 N N . GLU A 1 233 ? -0.519 -0.331 10.420 1.00 89.69 233 GLU A N 1
ATOM 1830 C CA . GLU A 1 233 ? 0.713 -0.963 10.910 1.00 89.69 233 GLU A CA 1
ATOM 1831 C C . GLU A 1 233 ? 0.973 -0.635 12.386 1.00 89.69 233 GLU A C 1
ATOM 1833 O O . GLU A 1 233 ? 1.690 0.300 12.726 1.00 89.69 233 GLU A O 1
ATOM 1838 N N . VAL A 1 234 ? 0.408 -1.455 13.274 1.00 91.44 234 VAL A N 1
ATOM 1839 C CA . VAL A 1 234 ? 0.699 -1.432 14.714 1.00 91.44 234 VAL A CA 1
ATOM 1840 C C . VAL A 1 234 ? 1.445 -2.702 15.106 1.00 91.44 234 VAL A C 1
ATOM 1842 O O . VAL A 1 234 ? 1.008 -3.822 14.819 1.00 91.44 234 VAL A O 1
ATOM 1845 N N . ALA A 1 235 ? 2.585 -2.542 15.782 1.00 93.50 235 ALA A N 1
ATOM 1846 C CA . ALA A 1 235 ? 3.364 -3.665 16.295 1.00 93.50 235 ALA A CA 1
ATOM 1847 C C . ALA A 1 235 ? 2.631 -4.380 17.441 1.00 93.50 235 ALA A C 1
ATOM 1849 O O . ALA A 1 235 ? 1.983 -3.731 18.259 1.00 93.50 235 ALA A O 1
ATOM 1850 N N . THR A 1 236 ? 2.792 -5.703 17.570 1.00 94.50 236 THR A N 1
ATOM 1851 C CA . THR A 1 236 ? 2.158 -6.495 18.648 1.00 94.50 236 THR A CA 1
ATOM 1852 C C . THR A 1 236 ? 2.358 -5.871 20.031 1.00 94.50 236 THR A C 1
ATOM 1854 O O . THR A 1 236 ? 1.385 -5.642 20.739 1.00 94.50 236 THR A O 1
ATOM 1857 N N . LYS A 1 237 ? 3.593 -5.484 20.375 1.00 95.12 237 LYS A N 1
ATOM 1858 C CA . LYS A 1 237 ? 3.915 -4.846 21.662 1.00 95.12 237 LYS A CA 1
ATOM 1859 C C . LYS A 1 237 ? 3.197 -3.505 21.865 1.00 95.12 237 LYS A C 1
ATOM 1861 O O . LYS A 1 237 ? 2.799 -3.171 22.975 1.00 95.12 237 LYS A O 1
ATOM 1866 N N . GLN A 1 238 ? 3.032 -2.724 20.797 1.00 94.69 238 GLN A N 1
ATOM 1867 C CA . GLN A 1 238 ? 2.303 -1.457 20.855 1.00 94.69 238 GLN A CA 1
ATOM 1868 C C . GLN A 1 238 ? 0.804 -1.702 21.067 1.00 94.69 238 GLN A C 1
ATOM 1870 O O . GLN A 1 238 ? 0.207 -1.052 21.920 1.00 94.69 238 GLN A O 1
ATOM 1875 N N . ALA A 1 239 ? 0.223 -2.688 20.376 1.00 95.88 239 ALA A N 1
ATOM 1876 C CA . ALA A 1 239 ? -1.163 -3.103 20.586 1.00 95.88 239 ALA A CA 1
ATOM 1877 C C . ALA A 1 239 ? -1.400 -3.628 22.016 1.00 95.88 239 ALA A C 1
ATOM 1879 O O . ALA A 1 239 ? -2.390 -3.271 22.648 1.00 95.88 239 ALA A O 1
ATOM 1880 N N . GLU A 1 240 ? -0.482 -4.429 22.563 1.00 96.31 240 GLU A N 1
ATOM 1881 C CA . GLU A 1 240 ? -0.545 -4.888 23.958 1.00 96.31 240 GLU A CA 1
ATOM 1882 C C . GLU A 1 240 ? -0.540 -3.713 24.940 1.00 96.31 240 GLU A C 1
ATOM 1884 O O . GLU A 1 240 ? -1.356 -3.681 25.859 1.00 96.31 240 GLU A O 1
ATOM 1889 N N . ASN A 1 241 ? 0.325 -2.717 24.726 1.00 95.75 241 ASN A N 1
ATOM 1890 C CA . ASN A 1 241 ? 0.371 -1.515 25.560 1.00 95.75 241 ASN A CA 1
ATOM 1891 C C . ASN A 1 241 ? -0.937 -0.711 25.495 1.00 95.75 241 ASN A C 1
ATOM 1893 O O . ASN A 1 241 ? -1.413 -0.258 26.535 1.00 95.75 241 ASN A O 1
ATOM 1897 N N . MET A 1 242 ? -1.527 -0.572 24.302 1.00 94.38 242 MET A N 1
ATOM 1898 C CA . MET A 1 242 ? -2.816 0.105 24.096 1.00 94.38 242 MET A CA 1
ATOM 1899 C C . MET A 1 242 ? -3.988 -0.618 24.779 1.00 94.38 242 MET A C 1
ATOM 1901 O O . MET A 1 242 ? -4.970 0.024 25.130 1.00 94.38 242 MET A O 1
ATOM 1905 N N . LEU A 1 243 ? -3.903 -1.940 24.963 1.00 96.88 243 LEU A N 1
ATOM 1906 C CA . LEU A 1 243 ? -5.003 -2.769 25.475 1.00 96.88 243 LEU A CA 1
ATOM 1907 C C . LEU A 1 243 ? -4.846 -3.180 26.946 1.00 96.88 243 LEU A C 1
ATOM 1909 O O . LEU A 1 243 ? -5.824 -3.564 27.582 1.00 96.88 243 LEU A O 1
ATOM 1913 N N . ARG A 1 244 ? -3.632 -3.127 27.509 1.00 93.50 244 ARG A N 1
ATOM 1914 C CA . ARG A 1 244 ? -3.305 -3.693 28.833 1.00 93.50 244 ARG A CA 1
ATOM 1915 C C . ARG A 1 244 ? -4.193 -3.183 29.970 1.00 93.50 244 ARG A C 1
ATOM 1917 O O . ARG A 1 244 ? -4.470 -3.936 30.902 1.00 93.50 244 ARG A O 1
ATOM 1924 N N . ILE A 1 245 ? -4.575 -1.910 29.927 1.00 92.50 245 ILE A N 1
ATOM 1925 C CA . ILE A 1 245 ? -5.393 -1.259 30.962 1.00 92.50 245 ILE A CA 1
ATOM 1926 C C . ILE A 1 245 ? -6.817 -0.952 30.488 1.00 92.50 245 ILE A C 1
ATOM 1928 O O . ILE A 1 245 ? -7.583 -0.347 31.234 1.00 92.50 245 ILE A O 1
ATOM 1932 N N . SER A 1 246 ? -7.171 -1.377 29.277 1.00 94.88 246 SER A N 1
ATOM 1933 C CA . SER A 1 246 ? -8.462 -1.072 28.670 1.00 94.88 246 SER A CA 1
ATOM 1934 C C . SER A 1 246 ? -9.573 -1.980 29.209 1.00 94.88 246 SER A C 1
ATOM 1936 O O . SER A 1 246 ? -9.292 -3.073 29.728 1.00 94.88 246 SER A O 1
ATOM 1938 N N . PRO A 1 247 ? -10.840 -1.542 29.115 1.00 96.50 247 PRO A N 1
ATOM 1939 C CA . PRO A 1 247 ? -11.995 -2.365 29.445 1.00 96.50 247 PRO A CA 1
ATOM 1940 C C . PRO A 1 247 ? -12.023 -3.708 28.703 1.00 96.50 247 PRO A C 1
ATOM 1942 O O . PRO A 1 247 ? -11.397 -3.910 27.661 1.00 96.50 247 PRO A O 1
ATOM 1945 N N . ILE A 1 248 ? -12.772 -4.660 29.261 1.00 97.69 248 ILE A N 1
ATOM 1946 C CA . ILE A 1 248 ? -13.040 -5.931 28.584 1.00 97.69 248 ILE A CA 1
ATOM 1947 C C . ILE A 1 248 ? -13.789 -5.637 27.280 1.00 97.69 248 ILE A C 1
ATOM 1949 O O . ILE A 1 248 ? -14.726 -4.849 27.267 1.00 97.69 248 ILE A O 1
ATOM 1953 N N . GLY A 1 249 ? -13.376 -6.296 26.201 1.00 96.44 249 GLY A N 1
ATOM 1954 C CA . GLY A 1 249 ? -13.959 -6.128 24.877 1.00 96.44 249 GLY A CA 1
ATOM 1955 C C . GLY A 1 249 ? -13.370 -4.985 24.055 1.00 96.44 249 GLY A C 1
ATOM 1956 O O . GLY A 1 249 ? -13.692 -4.894 22.872 1.00 96.44 249 GLY A O 1
ATOM 1957 N N . THR A 1 250 ? -12.468 -4.163 24.607 1.00 98.00 250 THR A N 1
ATOM 1958 C CA . THR A 1 250 ? -11.738 -3.176 23.802 1.00 98.00 250 THR A CA 1
ATOM 1959 C C . THR A 1 250 ? -10.854 -3.878 22.767 1.00 98.00 250 THR A C 1
ATOM 1961 O O . THR A 1 250 ? -10.178 -4.860 23.101 1.00 98.00 250 THR A O 1
ATOM 1964 N N . PHE A 1 251 ? -10.839 -3.403 21.519 1.00 98.19 251 PHE A N 1
ATOM 1965 C CA . PHE A 1 251 ? -10.113 -4.054 20.427 1.00 98.19 251 PHE A CA 1
ATOM 1966 C C . PHE A 1 251 ? -9.567 -3.099 19.361 1.00 98.19 251 PHE A C 1
ATOM 1968 O O . PHE A 1 251 ? -9.999 -1.961 19.224 1.00 98.19 251 PHE A O 1
ATOM 1975 N N . LEU A 1 252 ? -8.615 -3.592 18.571 1.00 97.50 252 LEU A N 1
ATOM 1976 C CA . LEU A 1 252 ? -8.175 -2.962 17.329 1.00 97.50 252 LEU A CA 1
ATOM 1977 C C . LEU A 1 252 ? -7.832 -4.020 16.276 1.00 97.50 252 LEU A C 1
ATOM 1979 O O . LEU A 1 252 ? -7.419 -5.139 16.604 1.00 97.50 252 LEU A O 1
ATOM 1983 N N . VAL A 1 253 ? -7.949 -3.649 15.007 1.00 97.25 253 VAL A N 1
ATOM 1984 C CA . VAL A 1 253 ? -7.466 -4.429 13.868 1.00 97.25 253 VAL A CA 1
ATOM 1985 C C . VAL A 1 253 ? -6.245 -3.740 13.286 1.00 97.25 253 VAL A C 1
ATOM 1987 O O . VAL A 1 253 ? -6.233 -2.538 13.025 1.00 97.25 253 VAL A O 1
ATOM 1990 N N . ARG A 1 254 ? -5.201 -4.530 13.074 1.00 95.62 254 ARG A N 1
ATOM 1991 C CA . ARG A 1 254 ? -3.911 -4.092 12.539 1.00 95.62 254 ARG A CA 1
ATOM 1992 C C . ARG A 1 254 ? -3.443 -5.055 11.462 1.00 95.62 254 ARG A C 1
ATOM 1994 O O . ARG A 1 254 ? -3.878 -6.207 11.426 1.00 95.62 254 ARG A O 1
ATOM 2001 N N . PHE A 1 255 ? -2.512 -4.625 10.625 1.00 93.81 255 PHE A N 1
ATOM 2002 C CA . PHE A 1 255 ? -1.775 -5.558 9.782 1.00 93.81 255 PHE A CA 1
ATOM 2003 C C . PHE A 1 255 ? -0.873 -6.446 10.644 1.00 93.81 255 PHE A C 1
ATOM 2005 O O . PHE A 1 255 ? -0.284 -6.000 11.633 1.00 93.81 255 PHE A O 1
ATOM 2012 N N . SER A 1 256 ? -0.788 -7.728 10.292 1.00 88.38 256 SER A N 1
ATOM 2013 C CA . SER A 1 256 ? 0.057 -8.672 11.014 1.00 88.38 256 SER A CA 1
ATOM 2014 C C . SER A 1 256 ? 1.536 -8.335 10.818 1.00 88.38 256 SER A C 1
ATOM 2016 O O . SER A 1 256 ? 1.992 -8.085 9.703 1.00 88.38 256 SER A O 1
ATOM 2018 N N . ASN A 1 257 ? 2.313 -8.370 11.905 1.00 84.38 257 ASN A N 1
ATOM 2019 C CA . ASN A 1 257 ? 3.771 -8.234 11.821 1.00 84.38 257 ASN A CA 1
ATOM 2020 C C . ASN A 1 257 ? 4.445 -9.524 11.337 1.00 84.38 257 ASN A C 1
ATOM 2022 O O . ASN A 1 257 ? 5.532 -9.467 10.773 1.00 84.38 257 ASN A O 1
ATOM 2026 N N . SER A 1 258 ? 3.830 -10.681 11.596 1.00 78.00 258 SER A N 1
ATOM 2027 C CA . SER A 1 258 ? 4.409 -12.000 11.316 1.00 78.00 258 SER A CA 1
ATOM 2028 C C . SER A 1 258 ? 4.027 -12.556 9.946 1.00 78.00 258 SER A C 1
ATOM 2030 O O . SER A 1 258 ? 4.643 -13.514 9.491 1.00 78.00 258 SER A O 1
ATOM 2032 N N . SER A 1 259 ? 3.028 -11.970 9.280 1.00 82.75 259 SER A N 1
ATOM 2033 C CA . SER A 1 259 ? 2.557 -12.409 7.968 1.00 82.75 259 SER A CA 1
ATOM 2034 C C . SER A 1 259 ? 2.188 -11.216 7.091 1.00 82.75 259 SER A C 1
ATOM 2036 O O . SER A 1 259 ? 1.454 -10.325 7.515 1.00 82.75 259 SER A O 1
ATOM 2038 N N . ARG A 1 260 ? 2.689 -11.205 5.850 1.00 82.25 260 ARG A N 1
ATOM 2039 C CA . ARG A 1 260 ? 2.512 -10.094 4.900 1.00 82.25 260 ARG A CA 1
ATOM 2040 C C . ARG A 1 260 ? 1.060 -9.942 4.433 1.00 82.25 260 ARG A C 1
ATOM 2042 O O . ARG A 1 260 ? 0.614 -8.816 4.224 1.00 82.25 260 ARG A O 1
ATOM 2049 N N . ASN A 1 261 ? 0.335 -11.053 4.332 1.00 86.25 261 ASN A N 1
ATOM 2050 C CA . ASN A 1 261 ? -1.024 -11.158 3.799 1.00 86.25 261 ASN A CA 1
ATOM 2051 C C . ASN A 1 261 ? -2.042 -11.487 4.903 1.00 86.25 261 ASN A C 1
ATOM 2053 O O . ASN A 1 261 ? -2.883 -12.372 4.754 1.00 86.25 261 ASN A O 1
ATOM 2057 N N . SER A 1 262 ? -1.920 -10.892 6.086 1.00 90.69 262 SER A N 1
ATOM 2058 C CA . SER A 1 262 ? -2.854 -11.187 7.176 1.00 90.69 262 SER A CA 1
ATOM 2059 C C . SER A 1 262 ? -3.145 -9.959 8.018 1.00 90.69 262 SER A C 1
ATOM 2061 O O . SER A 1 262 ? -2.267 -9.131 8.269 1.00 90.69 262 SER A O 1
ATOM 2063 N N . TYR A 1 263 ? -4.373 -9.893 8.509 1.00 95.44 263 TYR A N 1
ATOM 2064 C CA . TYR A 1 263 ? -4.767 -8.987 9.576 1.00 95.44 263 TYR A CA 1
ATOM 2065 C C . TYR A 1 263 ? -4.530 -9.656 10.930 1.00 95.44 263 TYR A C 1
ATOM 2067 O O . TYR A 1 263 ? -4.355 -10.872 11.038 1.00 95.44 263 TYR A O 1
ATOM 2075 N N . CYS A 1 264 ? -4.525 -8.853 11.983 1.00 96.56 264 CYS A N 1
ATOM 2076 C CA . CYS A 1 264 ? -4.554 -9.321 13.354 1.00 96.56 264 CYS A CA 1
ATOM 2077 C C . CYS A 1 264 ? -5.612 -8.534 14.122 1.00 96.56 264 CYS A C 1
ATOM 2079 O O . CYS A 1 264 ? -5.528 -7.310 14.220 1.00 96.56 264 CYS A O 1
ATOM 2081 N N . ILE A 1 265 ? -6.563 -9.242 14.722 1.00 97.31 265 ILE A N 1
ATOM 2082 C CA . ILE A 1 265 ? -7.501 -8.676 15.691 1.00 97.31 265 ILE A CA 1
ATOM 2083 C C . ILE A 1 265 ? -6.831 -8.780 17.058 1.00 97.31 265 ILE A C 1
ATOM 2085 O O . ILE A 1 265 ? -6.454 -9.872 17.480 1.00 97.31 265 ILE A O 1
ATOM 2089 N N . SER A 1 266 ? -6.619 -7.652 17.728 1.00 97.81 266 SER A N 1
ATOM 2090 C CA . SER A 1 266 ? -6.068 -7.611 19.086 1.00 97.81 266 SER A CA 1
ATOM 2091 C C . SER A 1 266 ? -7.150 -7.110 20.032 1.00 97.81 266 SER A C 1
ATOM 2093 O O . SER A 1 266 ? -7.676 -6.027 19.803 1.00 97.81 266 SER A O 1
ATOM 2095 N N . SER A 1 267 ? -7.504 -7.878 21.063 1.00 97.94 267 SER A N 1
ATOM 2096 C CA . SER A 1 267 ? -8.636 -7.548 21.942 1.00 97.94 267 SER A CA 1
ATOM 2097 C C . SER A 1 267 ? -8.414 -7.935 23.403 1.00 97.94 267 SER A C 1
ATOM 2099 O O . SER A 1 267 ? -7.632 -8.839 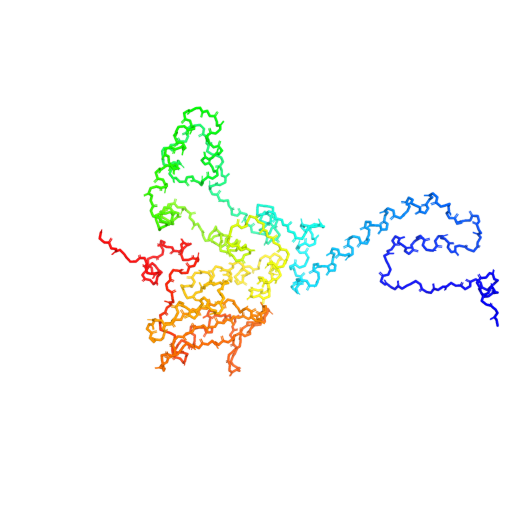23.717 1.00 97.94 267 SER A O 1
ATOM 2101 N N . VAL A 1 268 ? -9.121 -7.263 24.315 1.00 98.00 268 VAL A N 1
ATOM 2102 C CA . VAL A 1 268 ? -9.184 -7.634 25.736 1.00 98.00 268 VAL A CA 1
ATOM 2103 C C . VAL A 1 268 ? -10.276 -8.684 25.936 1.00 98.00 268 VAL A C 1
ATOM 2105 O O . VAL A 1 268 ? -11.467 -8.407 25.842 1.00 98.00 268 VAL A O 1
ATOM 2108 N N . SER A 1 269 ? -9.877 -9.915 26.242 1.00 95.25 269 SER A N 1
ATOM 2109 C CA . SER A 1 269 ? -10.820 -11.014 26.478 1.00 95.25 269 SER A CA 1
ATOM 2110 C C . SER A 1 269 ? -11.582 -10.890 27.804 1.00 95.25 269 SER A C 1
ATOM 2112 O O . SER A 1 269 ? -11.165 -10.173 28.712 1.00 95.25 269 SER A O 1
ATOM 2114 N N . LYS A 1 270 ? -12.644 -11.694 27.971 1.00 94.31 270 LYS A N 1
ATOM 2115 C CA . LYS A 1 270 ? -13.435 -11.794 29.218 1.00 94.31 270 LYS A CA 1
ATOM 2116 C C . LYS A 1 270 ? -12.600 -12.086 30.473 1.00 94.31 270 LYS A C 1
ATOM 2118 O O . LYS A 1 270 ? -12.986 -11.702 31.567 1.00 94.31 270 LYS A O 1
ATOM 2123 N N . SER A 1 271 ? -11.439 -12.733 30.329 1.00 94.12 271 SER A N 1
ATOM 2124 C CA . SER A 1 271 ? -10.506 -12.995 31.434 1.00 94.12 271 SER A CA 1
ATOM 2125 C C . SER A 1 271 ? -9.508 -11.853 31.680 1.00 94.12 271 SER A C 1
ATOM 2127 O O . SER A 1 271 ? -8.474 -12.085 32.305 1.00 94.12 271 SER A O 1
ATOM 2129 N N . LYS A 1 272 ? -9.746 -10.659 31.121 1.00 93.81 272 LYS A N 1
ATOM 2130 C CA . LYS A 1 272 ? -8.871 -9.476 31.204 1.00 93.81 272 LYS A CA 1
ATOM 2131 C C . LYS A 1 272 ? -7.437 -9.723 30.706 1.00 93.81 272 LYS A C 1
ATOM 2133 O O . LYS A 1 272 ? -6.472 -9.156 31.206 1.00 93.81 272 LYS A O 1
ATOM 2138 N N . LYS A 1 273 ? -7.298 -10.603 29.709 1.00 95.25 273 LYS A N 1
ATOM 2139 C CA . LYS A 1 273 ? -6.033 -10.881 29.008 1.00 95.25 273 LYS A CA 1
ATOM 2140 C C . LYS A 1 273 ? -6.125 -10.400 27.569 1.00 95.25 273 LYS A C 1
ATOM 2142 O O . LYS A 1 273 ? -7.159 -10.622 26.932 1.00 95.25 273 LYS A O 1
ATOM 2147 N N . VAL A 1 274 ? -5.042 -9.816 27.064 1.00 96.94 274 VAL A N 1
ATOM 2148 C CA . VAL A 1 274 ? -4.915 -9.454 25.649 1.00 96.94 274 VAL A CA 1
ATOM 2149 C C . VAL A 1 274 ? -4.805 -10.732 24.817 1.00 96.94 274 VAL A C 1
ATOM 2151 O O . VAL A 1 274 ? -4.041 -11.639 25.154 1.00 96.94 274 VAL A O 1
ATOM 2154 N N . LYS A 1 275 ? -5.607 -10.825 23.756 1.00 95.62 275 LYS A N 1
ATOM 2155 C CA . LYS A 1 275 ? -5.576 -11.905 22.767 1.00 95.62 275 LYS A CA 1
ATOM 2156 C C . LYS A 1 275 ? -5.277 -11.333 21.390 1.00 95.62 275 LYS A C 1
ATOM 2158 O O . LYS A 1 275 ? -5.713 -10.231 21.070 1.00 95.62 275 LYS A O 1
ATOM 2163 N N . HIS A 1 276 ? -4.583 -12.121 20.574 1.00 95.56 276 HIS A N 1
ATOM 2164 C CA . HIS A 1 276 ? -4.287 -11.809 19.181 1.00 95.56 276 HIS A CA 1
ATOM 2165 C C . HIS A 1 276 ? -4.815 -12.933 18.293 1.00 95.56 276 HIS A C 1
ATOM 2167 O O . HIS A 1 276 ? -4.414 -14.085 18.453 1.00 95.56 276 HIS A O 1
ATOM 2173 N N . VAL A 1 277 ? -5.713 -12.602 17.370 1.00 94.94 277 VAL A N 1
ATOM 2174 C CA . VAL A 1 277 ? -6.271 -13.535 16.387 1.00 94.94 277 VAL A CA 1
ATOM 2175 C C . VAL A 1 277 ? -5.751 -13.138 15.014 1.00 94.94 277 VAL A C 1
ATOM 2177 O O . VAL A 1 277 ? -6.050 -12.048 14.529 1.00 94.94 277 VAL A O 1
ATOM 2180 N N . ALA A 1 278 ? -4.944 -14.004 14.404 1.00 94.31 278 ALA A N 1
ATOM 2181 C CA . ALA A 1 278 ? -4.469 -13.810 13.041 1.00 94.31 278 ALA A CA 1
ATOM 2182 C C . ALA A 1 278 ? -5.576 -14.185 12.053 1.00 94.31 278 ALA A C 1
ATOM 2184 O O . ALA A 1 278 ? -6.163 -15.259 12.162 1.00 94.31 278 ALA A O 1
ATOM 2185 N N . ILE A 1 279 ? -5.825 -13.305 11.089 1.00 95.31 279 ILE A N 1
ATOM 2186 C CA . ILE A 1 279 ? -6.838 -13.472 10.050 1.00 95.31 279 ILE A CA 1
ATOM 2187 C C . ILE A 1 279 ? -6.114 -13.488 8.701 1.00 95.31 279 ILE A C 1
ATOM 2189 O O . ILE A 1 279 ? -5.706 -12.424 8.214 1.00 95.31 279 ILE A O 1
ATOM 2193 N N . PRO A 1 280 ? -5.877 -14.673 8.114 1.00 92.69 280 PRO A N 1
ATOM 2194 C CA . PRO A 1 280 ? -5.285 -14.781 6.792 1.00 92.69 280 PRO A CA 1
ATOM 2195 C C . PRO A 1 280 ? -6.171 -14.101 5.753 1.00 92.69 280 PRO A C 1
ATOM 2197 O O . PRO A 1 280 ? -7.389 -14.262 5.756 1.00 92.69 280 PRO A O 1
ATOM 2200 N N . TYR A 1 281 ? -5.536 -13.366 4.851 1.00 91.94 281 TYR A N 1
ATOM 2201 C CA . TYR A 1 281 ? -6.176 -12.745 3.709 1.00 91.94 281 TYR A CA 1
ATOM 2202 C C . TYR A 1 281 ? -5.594 -13.319 2.416 1.00 91.94 281 TYR A C 1
ATOM 2204 O O . TYR A 1 281 ? -4.391 -13.602 2.303 1.00 91.94 281 TYR A O 1
ATOM 2212 N N . LYS A 1 282 ? -6.462 -13.485 1.421 1.00 89.50 282 LYS A N 1
ATOM 2213 C CA . LYS A 1 282 ? -6.089 -13.906 0.078 1.00 89.50 282 LYS A CA 1
ATOM 2214 C C . LYS A 1 282 ? -6.740 -12.978 -0.942 1.00 89.50 282 LYS A C 1
ATOM 2216 O O . LYS A 1 282 ? -7.961 -12.908 -1.037 1.00 89.50 282 LYS A O 1
ATOM 2221 N N . SER A 1 283 ? -5.896 -12.311 -1.728 1.00 85.88 283 SER A N 1
ATOM 2222 C CA . SER A 1 283 ? -6.322 -11.396 -2.793 1.00 85.88 283 SER A CA 1
ATOM 2223 C C . SER A 1 283 ? -7.326 -12.062 -3.740 1.00 85.88 283 SER A C 1
ATOM 2225 O O . SER A 1 283 ? -7.108 -13.196 -4.181 1.00 85.88 283 SER A O 1
ATOM 2227 N N . GLY A 1 284 ? -8.442 -11.372 -3.993 1.00 83.12 284 GLY A N 1
ATOM 2228 C CA . GLY A 1 284 ? -9.562 -11.846 -4.815 1.00 83.12 284 GLY A CA 1
ATOM 2229 C C . GLY A 1 284 ? -10.420 -12.955 -4.193 1.00 83.12 284 GLY A C 1
ATOM 2230 O O . GLY A 1 284 ? -11.286 -13.493 -4.875 1.00 83.12 284 GLY A O 1
ATOM 2231 N N . VAL A 1 285 ? -10.168 -13.338 -2.937 1.00 88.94 285 VAL A N 1
ATOM 2232 C CA . VAL A 1 285 ? -10.946 -14.358 -2.209 1.00 88.94 285 VAL A CA 1
ATOM 2233 C C . VAL A 1 285 ? -11.497 -13.817 -0.889 1.00 88.94 285 VAL A C 1
ATOM 2235 O O . VAL A 1 285 ? -12.591 -14.208 -0.503 1.00 88.94 285 VAL A O 1
ATOM 2238 N N . GLY A 1 286 ? -10.752 -12.944 -0.205 1.00 90.94 286 GLY A N 1
ATOM 2239 C CA . GLY A 1 286 ? -11.159 -12.330 1.058 1.00 90.94 286 GLY A CA 1
ATOM 2240 C C . GLY A 1 286 ? -10.431 -12.914 2.269 1.00 90.94 286 GLY A C 1
ATOM 2241 O O . GLY A 1 286 ? -9.229 -13.202 2.205 1.00 90.94 286 GLY A O 1
ATOM 2242 N N . VAL A 1 287 ? -11.142 -13.058 3.386 1.00 94.31 287 VAL A N 1
ATOM 2243 C CA . VAL A 1 287 ? -10.613 -13.531 4.675 1.00 94.31 287 VAL A CA 1
ATOM 2244 C C . VAL A 1 287 ? -11.345 -14.774 5.166 1.00 94.31 287 VAL A C 1
ATOM 2246 O O . VAL A 1 287 ? -12.480 -15.043 4.779 1.00 94.31 287 VAL A O 1
ATOM 2249 N N . GLU A 1 288 ? -10.699 -15.533 6.050 1.00 92.94 288 GLU A N 1
ATOM 2250 C CA . GLU A 1 288 ? -11.286 -16.730 6.651 1.00 92.94 288 GLU A CA 1
ATOM 2251 C C . GLU A 1 288 ? -11.085 -16.745 8.171 1.00 92.94 288 GLU A C 1
ATOM 2253 O O . GLU A 1 288 ? -10.000 -16.434 8.673 1.00 92.94 288 GLU A O 1
ATOM 2258 N N . LEU A 1 289 ? -12.127 -17.144 8.903 1.00 93.31 289 LEU A N 1
ATOM 2259 C CA . LEU A 1 289 ? -12.081 -17.385 10.342 1.00 93.31 289 LEU A CA 1
ATOM 2260 C C . LEU A 1 289 ? -12.873 -18.648 10.679 1.00 93.31 289 LEU A C 1
ATOM 2262 O O . LEU A 1 289 ? -14.070 -18.727 10.419 1.00 93.31 289 LEU A O 1
ATOM 2266 N N . LEU A 1 290 ? -12.196 -19.625 11.294 1.00 89.00 290 LEU A N 1
ATOM 2267 C CA . LEU A 1 290 ? -12.792 -20.891 11.747 1.00 89.00 290 LEU A CA 1
ATOM 2268 C C . LEU A 1 290 ? -13.550 -21.656 10.639 1.00 89.00 290 LEU A C 1
ATOM 2270 O O . LEU A 1 290 ? -14.558 -22.299 10.912 1.00 89.00 290 LEU A O 1
ATOM 2274 N N . GLY A 1 291 ? -13.067 -21.592 9.394 1.00 88.75 291 GLY A N 1
ATOM 2275 C CA . GLY A 1 291 ? -13.680 -22.251 8.234 1.00 88.75 291 GLY A CA 1
ATOM 2276 C C . GLY A 1 291 ? -14.768 -21.436 7.524 1.00 88.75 291 GLY A C 1
ATOM 2277 O O . GLY A 1 291 ? -15.174 -21.813 6.425 1.00 88.75 291 GLY A O 1
ATOM 2278 N N . ASN A 1 292 ? -15.206 -20.310 8.098 1.00 92.50 292 ASN A N 1
ATOM 2279 C CA . ASN A 1 292 ? -16.139 -19.383 7.456 1.00 92.50 292 ASN A CA 1
ATOM 2280 C C . ASN A 1 292 ? -15.370 -18.340 6.641 1.00 92.50 292 ASN A C 1
ATOM 2282 O O . ASN A 1 292 ? -14.371 -17.794 7.118 1.00 92.50 292 ASN A O 1
ATOM 2286 N N . LYS A 1 293 ? -15.841 -18.069 5.422 1.00 94.81 293 LYS A N 1
ATOM 2287 C CA . LYS A 1 293 ? -15.228 -17.124 4.481 1.00 94.81 293 LYS A CA 1
ATOM 2288 C C . LYS A 1 293 ? -16.032 -15.836 4.414 1.00 94.81 293 LYS A C 1
ATOM 2290 O O . LYS A 1 293 ? -17.255 -15.895 4.417 1.00 94.81 293 LYS A O 1
ATOM 2295 N N . TYR A 1 294 ? -15.323 -14.725 4.273 1.00 94.88 294 TYR A N 1
ATOM 2296 C CA . TYR A 1 294 ? -15.879 -13.380 4.149 1.00 94.88 294 TYR A CA 1
ATOM 2297 C C . TYR A 1 294 ? -15.142 -12.650 3.026 1.00 94.88 294 TYR A C 1
ATOM 2299 O O . TYR A 1 294 ? -13.949 -12.888 2.813 1.00 94.88 294 TYR A O 1
ATOM 2307 N N . ASN A 1 295 ? -15.817 -11.740 2.336 1.00 90.88 295 ASN A N 1
ATOM 2308 C CA . ASN A 1 295 ? -15.260 -10.939 1.246 1.00 90.88 295 ASN A CA 1
ATOM 2309 C C . ASN A 1 295 ? -14.124 -10.030 1.735 1.00 90.88 295 ASN A C 1
ATOM 2311 O O . ASN A 1 295 ? -13.143 -9.805 1.026 1.00 90.88 295 ASN A O 1
ATOM 2315 N N . GLY A 1 296 ? -14.203 -9.562 2.983 1.00 92.62 296 GLY A N 1
ATOM 2316 C CA . GLY A 1 296 ? -13.181 -8.707 3.573 1.00 92.62 296 GLY A CA 1
ATOM 2317 C C . GLY A 1 296 ? -13.205 -8.683 5.095 1.00 92.62 296 GLY A C 1
ATOM 2318 O O . GLY A 1 296 ? -14.075 -9.254 5.751 1.00 92.62 296 GLY A O 1
ATOM 2319 N N . ILE A 1 297 ? -12.217 -7.998 5.671 1.00 94.94 297 ILE A N 1
ATOM 2320 C CA . ILE A 1 297 ? -12.094 -7.873 7.127 1.00 94.94 297 ILE A CA 1
ATOM 2321 C C . ILE A 1 297 ? -13.260 -7.090 7.748 1.00 94.94 297 ILE A C 1
ATOM 2323 O O . ILE A 1 297 ? -13.622 -7.372 8.884 1.00 94.94 297 ILE A O 1
ATOM 2327 N N . CYS A 1 298 ? -13.865 -6.150 7.014 1.00 94.62 298 CYS A N 1
ATOM 2328 C CA . CYS A 1 298 ? -15.018 -5.384 7.492 1.00 94.62 298 CYS A CA 1
ATOM 2329 C C . CYS A 1 298 ? -16.228 -6.296 7.746 1.00 94.62 298 CYS A C 1
ATOM 2331 O O . CYS A 1 298 ? -16.711 -6.340 8.874 1.00 94.62 298 CYS A O 1
ATOM 2333 N N . GLU A 1 299 ? -16.618 -7.099 6.752 1.00 95.06 299 GLU A N 1
ATOM 2334 C CA . GLU A 1 299 ? -17.705 -8.086 6.865 1.00 95.06 299 GLU A CA 1
ATOM 2335 C C . GLU A 1 299 ? -17.427 -9.110 7.976 1.00 95.06 299 GLU A C 1
ATOM 2337 O O . GLU A 1 299 ? -18.284 -9.371 8.816 1.00 95.06 299 GLU A O 1
ATOM 2342 N N . LEU A 1 300 ? -16.191 -9.623 8.066 1.00 96.62 300 LEU A N 1
ATOM 2343 C CA . LEU A 1 300 ? -15.811 -10.550 9.137 1.00 96.62 300 LEU A CA 1
ATOM 2344 C C . LEU A 1 300 ? -16.042 -9.944 10.524 1.00 96.62 300 LEU A C 1
ATOM 2346 O O . LEU A 1 300 ? -16.559 -10.628 11.408 1.00 96.62 300 LEU A O 1
ATOM 2350 N N . ILE A 1 301 ? -15.633 -8.691 10.745 1.00 96.62 301 ILE A N 1
ATOM 2351 C CA . ILE A 1 301 ? -15.805 -8.026 12.041 1.00 96.62 301 ILE A CA 1
ATOM 2352 C C . ILE A 1 301 ? -17.288 -7.814 12.338 1.00 96.62 301 ILE A C 1
ATOM 2354 O O . ILE A 1 301 ? -17.715 -8.145 13.443 1.00 96.62 301 ILE A O 1
ATOM 2358 N N . GLU A 1 302 ? -18.052 -7.319 11.365 1.00 94.50 302 GLU A N 1
ATOM 2359 C CA . GLU A 1 302 ? -19.489 -7.052 11.494 1.00 94.50 302 GLU A CA 1
ATOM 2360 C C . GLU A 1 302 ? -20.264 -8.328 11.870 1.00 94.50 302 GLU A C 1
ATOM 2362 O O . GLU A 1 302 ? -21.057 -8.316 12.812 1.00 94.50 302 GLU A O 1
ATOM 2367 N N . GLU A 1 303 ? -19.957 -9.466 11.242 1.00 96.06 303 GLU A N 1
ATOM 2368 C CA . GLU A 1 303 ? -20.644 -10.735 11.519 1.00 96.06 303 GLU A CA 1
ATOM 2369 C C . GLU A 1 303 ? -20.158 -11.458 12.788 1.00 96.06 303 GLU A C 1
ATOM 2371 O O . GLU A 1 303 ? -20.896 -12.248 13.381 1.00 96.06 303 GLU A O 1
ATOM 2376 N N . ASN A 1 304 ? -18.924 -11.206 13.245 1.00 95.81 304 ASN A N 1
ATOM 2377 C CA . ASN A 1 304 ? -18.314 -11.953 14.358 1.00 95.81 304 ASN A CA 1
ATOM 2378 C C . ASN A 1 304 ? -18.119 -11.126 15.633 1.00 95.81 304 ASN A C 1
ATOM 2380 O O . ASN A 1 304 ? -17.531 -11.623 16.601 1.00 95.81 304 ASN A O 1
ATOM 2384 N N . GLN A 1 305 ? -18.623 -9.892 15.674 1.00 93.50 305 GLN A N 1
ATOM 2385 C CA . GLN A 1 305 ? -18.411 -8.959 16.779 1.00 93.50 305 GLN A CA 1
ATOM 2386 C C . GLN A 1 305 ? -18.817 -9.555 18.140 1.00 93.50 305 GLN A C 1
ATOM 2388 O O . GLN A 1 305 ? -18.034 -9.549 19.097 1.00 93.50 305 GLN A O 1
ATOM 2393 N N . ALA A 1 306 ? -20.010 -10.152 18.217 1.00 92.50 306 ALA A N 1
ATOM 2394 C CA . ALA A 1 306 ? -20.525 -10.767 19.440 1.00 92.50 306 ALA A CA 1
ATOM 2395 C C . ALA A 1 306 ? -19.733 -12.023 19.848 1.00 92.50 306 ALA A C 1
ATOM 2397 O O . ALA A 1 306 ? -19.376 -12.183 21.020 1.00 92.50 306 ALA A O 1
ATOM 2398 N N . ALA A 1 307 ? -19.420 -12.895 18.883 1.00 92.19 307 ALA A N 1
ATOM 2399 C CA . ALA A 1 307 ? -18.698 -14.147 19.117 1.00 92.19 307 ALA A CA 1
ATOM 2400 C C . ALA A 1 307 ? -17.257 -13.905 19.600 1.00 92.19 307 ALA A C 1
ATOM 2402 O O . ALA A 1 307 ? -16.769 -14.595 20.500 1.00 92.19 307 ALA A O 1
ATOM 2403 N N . LEU A 1 308 ? -16.594 -12.889 19.044 1.00 93.31 308 LEU A N 1
ATOM 2404 C CA . LEU A 1 308 ? -15.239 -12.477 19.413 1.00 93.31 308 LEU A CA 1
ATOM 2405 C C . LEU A 1 308 ? -15.198 -11.519 20.613 1.00 93.31 308 LEU A C 1
ATOM 2407 O O . LEU A 1 308 ? -14.110 -11.229 21.117 1.00 93.31 308 LEU A O 1
ATOM 2411 N N . HIS A 1 309 ? -16.361 -11.082 21.106 1.00 95.38 309 HIS A N 1
ATOM 2412 C CA . HIS A 1 309 ? -16.504 -10.129 22.205 1.00 95.38 309 HIS A CA 1
ATOM 2413 C C . HIS A 1 309 ? -15.772 -8.803 21.935 1.00 95.38 309 HIS A C 1
ATOM 2415 O O . HIS A 1 309 ? -15.019 -8.318 22.776 1.00 95.38 309 HIS A O 1
ATOM 2421 N N . LEU A 1 310 ? -15.963 -8.252 20.736 1.00 96.44 310 LEU A N 1
ATOM 2422 C CA . LEU A 1 310 ? -15.377 -6.989 20.290 1.00 96.44 310 LEU A CA 1
ATOM 2423 C C . LEU A 1 310 ? -16.387 -5.869 20.561 1.00 96.44 310 LEU A C 1
ATOM 2425 O O . LEU A 1 310 ? -17.352 -5.709 19.827 1.00 96.44 310 LEU A O 1
ATOM 2429 N N . LEU A 1 311 ? -16.224 -5.139 21.656 1.00 95.38 311 LEU A N 1
ATOM 2430 C CA . LEU A 1 311 ? -17.227 -4.173 22.111 1.00 95.38 311 LEU A CA 1
ATOM 2431 C C . LEU A 1 311 ? -16.898 -2.758 21.647 1.00 95.38 311 LEU A C 1
ATOM 2433 O O . LEU A 1 311 ? -17.732 -2.112 21.025 1.00 95.38 311 LEU A O 1
ATOM 2437 N N . GLU A 1 312 ? -15.673 -2.304 21.906 1.00 94.44 312 GLU A N 1
ATOM 2438 C CA . GLU A 1 312 ? -15.284 -0.908 21.697 1.00 94.44 312 GLU A CA 1
ATOM 2439 C C . GLU A 1 312 ? -13.923 -0.817 20.996 1.00 94.44 312 GLU A C 1
ATOM 2441 O O . GLU A 1 312 ? -12.991 -1.541 21.365 1.00 94.44 312 GLU A O 1
ATOM 2446 N N . PRO A 1 313 ? -13.760 0.051 19.987 1.00 95.06 313 PRO A N 1
ATOM 2447 C CA . PRO A 1 313 ? -12.466 0.255 19.357 1.00 95.06 313 PRO A CA 1
ATOM 2448 C C . PRO A 1 313 ? -11.482 0.940 20.313 1.00 95.06 313 PRO A C 1
ATOM 2450 O O . PRO A 1 313 ? -11.859 1.766 21.143 1.00 95.06 313 PRO A O 1
ATOM 2453 N N . VAL A 1 314 ? -10.188 0.660 20.156 1.00 91.94 314 VAL A N 1
ATOM 2454 C CA . VAL A 1 314 ? -9.147 1.539 20.699 1.00 91.94 314 VAL A CA 1
ATOM 2455 C C . VAL A 1 314 ? -9.276 2.903 20.005 1.00 91.94 314 VAL A C 1
ATOM 2457 O O . VAL A 1 314 ? -9.262 2.940 18.770 1.00 91.94 314 VAL A O 1
ATOM 2460 N N . PR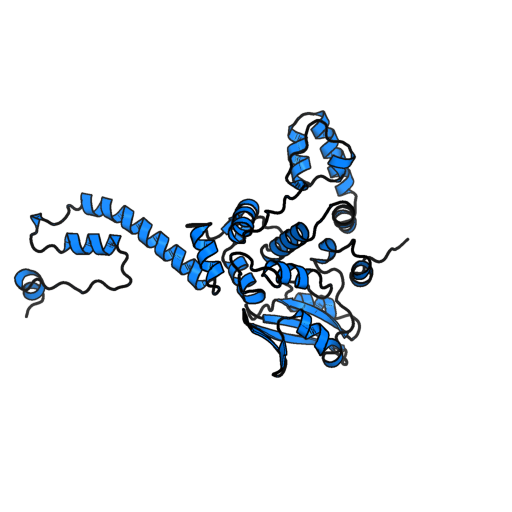O A 1 315 ? -9.381 4.011 20.762 1.00 85.69 315 PRO A N 1
ATOM 2461 C CA . PRO A 1 315 ? -9.560 5.343 20.192 1.00 85.69 315 PRO A CA 1
ATOM 2462 C C . PRO A 1 315 ? -8.297 5.825 19.466 1.00 85.69 315 PRO A C 1
ATOM 2464 O O . PRO A 1 315 ? -7.232 5.208 19.549 1.00 85.69 315 PRO A O 1
ATOM 2467 N N . ASN A 1 316 ? -8.399 6.982 18.805 1.00 80.06 316 ASN A N 1
ATOM 2468 C CA . ASN A 1 316 ? -7.272 7.660 18.152 1.00 80.06 316 ASN A CA 1
ATOM 2469 C C . ASN A 1 316 ? -6.567 6.824 17.067 1.00 80.06 316 ASN A C 1
ATOM 2471 O O . ASN A 1 316 ? -5.336 6.813 16.981 1.00 80.06 316 ASN A O 1
ATOM 2475 N N . SER A 1 317 ? -7.332 6.136 16.213 1.00 86.25 317 SER A N 1
ATOM 2476 C CA . SER A 1 317 ? -6.768 5.584 14.978 1.00 86.25 317 SER A CA 1
ATOM 2477 C C . SER A 1 317 ? -6.083 6.690 14.165 1.00 86.25 317 SER A C 1
ATOM 2479 O O . SER A 1 317 ? -6.606 7.798 14.030 1.00 86.25 317 SER A O 1
ATOM 2481 N N . LYS A 1 318 ? -4.934 6.381 13.554 1.00 81.25 318 LYS A N 1
ATOM 2482 C CA . LYS A 1 318 ? -4.207 7.339 12.709 1.00 81.25 318 LYS A CA 1
ATOM 2483 C C . LYS A 1 318 ? -4.971 7.771 11.452 1.00 81.25 318 LYS A C 1
ATOM 2485 O O . LYS A 1 318 ? -4.595 8.758 10.827 1.00 81.25 318 LYS A O 1
ATOM 2490 N N . TYR A 1 319 ? -6.027 7.046 11.085 1.00 85.56 319 TYR A N 1
ATOM 2491 C CA . TYR A 1 319 ? -6.907 7.382 9.963 1.00 85.56 319 TYR A CA 1
ATOM 2492 C C . TYR A 1 319 ? -8.099 8.240 10.388 1.00 85.56 319 TYR A C 1
ATOM 2494 O O . TYR A 1 319 ? -8.751 8.836 9.540 1.00 85.56 319 TYR A O 1
ATOM 2502 N N . ALA A 1 320 ? -8.374 8.340 11.690 1.00 77.75 320 ALA A N 1
ATOM 2503 C CA . ALA A 1 320 ? -9.613 8.911 12.196 1.00 77.75 320 ALA A CA 1
ATOM 2504 C C . ALA A 1 320 ? -9.832 10.378 11.794 1.00 77.75 320 ALA A C 1
ATOM 2506 O O . ALA A 1 320 ? -10.959 10.794 11.546 1.00 77.75 320 ALA A O 1
ATOM 2507 N N . TRP A 1 321 ? -8.753 11.153 11.654 1.00 73.25 321 TRP A N 1
ATOM 2508 C CA . TRP A 1 321 ? -8.825 12.551 11.217 1.00 73.25 321 TRP A CA 1
ATOM 2509 C C . TRP A 1 321 ? -9.406 12.721 9.803 1.00 73.25 321 TRP A C 1
ATOM 2511 O O . TRP A 1 321 ? -9.943 13.783 9.506 1.00 73.25 321 TRP A O 1
ATOM 2521 N N . LEU A 1 322 ? -9.336 11.696 8.941 1.00 74.94 322 LEU A N 1
ATOM 2522 C CA . LEU A 1 322 ? -9.925 11.729 7.594 1.00 74.94 322 LEU A CA 1
ATOM 2523 C C . LEU A 1 322 ? -11.459 11.818 7.627 1.00 74.94 322 LEU A C 1
ATOM 2525 O O . LEU A 1 322 ? -12.071 12.253 6.648 1.00 74.94 322 LEU A O 1
ATOM 2529 N N . TYR A 1 323 ? -12.059 11.421 8.751 1.00 74.44 323 TYR A N 1
ATOM 2530 C CA . TYR A 1 323 ? -13.500 11.249 8.929 1.00 74.44 323 TYR A CA 1
ATOM 2531 C C . TYR A 1 323 ? -14.034 12.021 10.143 1.00 74.44 323 TYR A C 1
ATOM 2533 O O . TYR A 1 323 ? -15.145 11.777 10.587 1.00 74.44 323 TYR A O 1
ATOM 2541 N N . ALA A 1 324 ? -13.263 12.961 10.697 1.00 63.03 324 ALA A N 1
ATOM 2542 C CA . ALA A 1 324 ? -13.626 13.640 11.943 1.00 63.03 324 ALA A CA 1
ATOM 2543 C C . ALA A 1 324 ? -14.869 14.554 11.842 1.00 63.03 324 ALA A C 1
ATOM 2545 O O . ALA A 1 324 ? -15.459 14.858 12.871 1.00 63.03 324 ALA A O 1
ATOM 2546 N N . ASN A 1 325 ? -15.289 14.943 10.631 1.00 56.94 325 ASN A N 1
ATOM 2547 C CA . ASN A 1 325 ? -16.538 15.689 10.404 1.00 56.94 325 ASN A CA 1
ATOM 2548 C C . ASN A 1 325 ? -17.769 14.788 10.263 1.00 56.94 325 ASN A C 1
ATOM 2550 O O . ASN A 1 325 ? -18.876 15.288 10.077 1.00 56.94 325 ASN A O 1
ATOM 2554 N N . ASP A 1 326 ? -17.577 13.474 10.247 1.00 59.16 326 ASP A N 1
ATOM 2555 C CA . ASP A 1 326 ? -18.677 12.528 10.225 1.00 59.16 326 ASP A CA 1
ATOM 2556 C C . ASP A 1 326 ? -19.193 12.386 11.665 1.00 59.16 326 ASP A C 1
ATOM 2558 O O . ASP A 1 326 ? -18.516 11.813 12.524 1.00 59.16 326 ASP A O 1
ATOM 2562 N N . GLU A 1 327 ? -20.350 12.995 11.948 1.00 55.19 327 GLU A N 1
ATOM 2563 C CA . GLU A 1 327 ? -20.938 13.076 13.295 1.00 55.19 327 GLU A CA 1
ATOM 2564 C C . GLU A 1 327 ? -21.102 11.692 13.945 1.00 55.19 327 GLU A C 1
ATOM 2566 O O . GLU A 1 327 ? -20.951 11.553 15.163 1.00 55.19 327 GLU A O 1
ATOM 2571 N N . GLU A 1 328 ? -21.343 10.652 13.142 1.00 54.38 328 GLU A N 1
ATOM 2572 C CA . GLU A 1 328 ? -21.506 9.277 13.613 1.00 54.38 328 GLU A CA 1
ATOM 2573 C C . GLU A 1 328 ? -20.164 8.692 14.093 1.00 54.38 328 GLU A C 1
ATOM 2575 O O . GLU A 1 328 ? -20.083 8.080 15.164 1.00 54.38 328 GLU A O 1
ATOM 2580 N N . LEU A 1 329 ? -19.074 8.965 13.365 1.00 54.88 329 LEU A N 1
ATOM 2581 C CA . LEU A 1 329 ? -17.724 8.491 13.689 1.00 54.88 329 LEU A CA 1
ATOM 2582 C C . LEU A 1 329 ? -17.038 9.329 14.779 1.00 54.88 329 LEU A C 1
ATOM 2584 O O . LEU A 1 329 ? -16.272 8.777 15.575 1.00 54.88 329 LEU A O 1
ATOM 2588 N N . ALA A 1 330 ? -17.320 10.631 14.874 1.00 49.78 330 ALA A N 1
ATOM 2589 C CA . ALA A 1 330 ? -16.704 11.538 15.848 1.00 49.78 330 ALA A CA 1
ATOM 2590 C C . ALA A 1 330 ? -16.896 11.074 17.307 1.00 49.78 330 ALA A C 1
ATOM 2592 O O . ALA A 1 330 ? -15.958 11.127 18.112 1.00 49.78 330 ALA A O 1
ATOM 2593 N N . SER A 1 331 ? -18.080 10.534 17.621 1.00 47.28 331 SER A N 1
ATOM 2594 C CA . SER A 1 331 ? -18.417 9.982 18.942 1.00 47.28 331 SER A CA 1
ATOM 2595 C C . SER A 1 331 ? -17.564 8.764 19.331 1.00 47.28 331 SER A C 1
ATOM 2597 O O . SER A 1 331 ? -17.227 8.581 20.501 1.00 47.28 331 SER A O 1
ATOM 2599 N N . VAL A 1 332 ? -17.154 7.963 18.342 1.00 50.34 332 VAL A N 1
ATOM 2600 C CA . VAL A 1 332 ? -16.416 6.703 18.517 1.00 50.34 332 VAL A CA 1
ATOM 2601 C C . VAL A 1 332 ? -14.901 6.923 18.558 1.00 50.34 332 VAL A C 1
ATOM 2603 O O . VAL A 1 332 ? -14.166 6.156 19.181 1.00 50.34 332 VAL A O 1
ATOM 2606 N N . ILE A 1 333 ? -14.406 7.986 17.922 1.00 47.75 333 ILE A N 1
ATOM 2607 C CA . ILE A 1 333 ? -12.968 8.286 17.842 1.00 47.75 333 ILE A CA 1
ATOM 2608 C C . ILE A 1 333 ? -12.416 8.813 19.187 1.00 47.75 333 ILE A C 1
ATOM 2610 O O . ILE A 1 333 ? -11.201 8.800 19.408 1.00 47.75 333 ILE A O 1
ATOM 2614 N N . GLY A 1 334 ? -13.292 9.210 20.118 1.00 40.66 334 GLY A N 1
ATOM 2615 C CA . GLY A 1 334 ? -12.909 9.822 21.393 1.00 40.66 334 GLY A CA 1
ATOM 2616 C C . GLY A 1 334 ? -12.632 11.324 21.283 1.00 40.66 334 GLY A C 1
ATOM 2617 O O . GLY A 1 334 ? -12.080 11.911 22.210 1.00 40.66 334 GLY A O 1
ATOM 2618 N N . TYR A 1 335 ? -13.033 11.954 20.174 1.00 39.38 335 TYR A N 1
ATOM 2619 C CA . TYR A 1 335 ? -13.067 13.411 20.022 1.00 39.38 335 TYR A CA 1
ATOM 2620 C C . TYR A 1 335 ? -14.476 13.934 20.337 1.00 39.38 335 TYR A C 1
ATOM 2622 O O . TYR A 1 335 ? -15.103 14.616 19.535 1.00 39.38 335 TYR A O 1
ATOM 2630 N N . GLY A 1 336 ? -14.983 13.576 21.518 1.00 33.22 336 GLY A N 1
ATOM 2631 C CA . GLY A 1 336 ? -16.191 14.154 22.093 1.00 33.22 336 GLY A CA 1
ATOM 2632 C C . GLY A 1 336 ? -15.854 15.437 22.850 1.00 33.22 336 GLY A C 1
ATOM 2633 O O . GLY A 1 336 ? -14.952 15.452 23.678 1.00 33.22 336 GLY A O 1
ATOM 2634 N N . VAL A 1 337 ? -16.575 16.494 22.496 1.00 38.78 337 VAL A N 1
ATOM 2635 C CA . VAL A 1 337 ? -16.609 17.861 23.032 1.00 38.78 337 VAL A CA 1
ATOM 2636 C C . VAL A 1 337 ? -16.407 17.933 24.556 1.00 38.78 337 VAL A C 1
ATOM 2638 O O . VAL A 1 337 ? -17.336 17.671 25.314 1.00 38.78 337 VAL A O 1
ATOM 2641 N N . ASP A 1 338 ? -15.231 18.376 25.001 1.00 28.88 338 ASP A N 1
ATOM 2642 C CA . ASP A 1 338 ? -15.089 18.986 26.325 1.00 28.88 338 ASP A CA 1
ATOM 2643 C C . ASP A 1 338 ? -15.151 20.511 26.154 1.00 28.88 338 ASP A C 1
ATOM 2645 O O . ASP A 1 338 ? -14.205 21.110 25.641 1.00 28.88 338 ASP A O 1
ATOM 2649 N N . GLY A 1 339 ? -16.306 21.066 26.549 1.00 31.19 339 GLY A N 1
ATOM 2650 C CA . GLY A 1 339 ? -16.538 22.410 27.114 1.00 31.19 339 GLY A CA 1
ATOM 2651 C C . GLY A 1 339 ? -15.915 23.627 26.449 1.00 31.19 339 GLY A C 1
ATOM 2652 O O . GLY A 1 339 ? -14.743 23.921 26.771 1.00 31.19 339 GLY A O 1
#

Sequence (339 aa):
QTFVDAVCNDGERPIIPRWCPDSLRKIISSCWKENPNDRPTMADVITALDACIQDCAELDFSHQIDKVIKDKNGRKFWKKCFPSKLSVGWTEFSQCFFTELGLPVPIDPRMKPLTEGATETDLKKAAKDQLKVYAKINSDCARKAKAELQRRSKGTTGEMYRLLADDIEMNDELRKAYALKALLSADVSELVSVDEFGKLLERLGPLEMPANGSDCLMDRVGDLTCKPWFHGEVATKQAENMLRISPIGTFLVRFSNSSRNSYCISSVSKSKKVKHVAIPYKSGVGVELLGNKYNGICELIEENQAALHLLEPVPNSKYAWLYANDEELASVIGYGVDG

Organism: NCBI:txid1487602

Radius of gyration: 27.73 Å; chains: 1; bounding box: 62×78×71 Å

Foldseek 3Di:
DPPCCCVLPVLDDDDDDPPQFPLVVVLVVLCSDNDNVSHDDVVVSVVSVVVVVVRVLQVVQLVVLVVQAVAPVLSVLCCVQPPSDQKDFLVSCQVSQCVQLVHDRDDDPQVDADDPPQDLVNLLLHDLVSLVRQLVPDVVSVVSSVVNVVVVVPDDPVVVLVSVQPDDPCPLQNLLSVLVVPQQDDPPDSMGGSNSSNLLCLAQDDADGNNDPPSHSSNSSSLQLQDQQEQEADDPVRLCVLQLPDDAQEWHKYCDPVDSNWIWIWGQHPVRDIDIDIWGAGHPFETDDPRDGDNYPNRVCVVCSVVRSNDAHRADRVSLSSCCPVPVSVVRNPVDDDD

Secondary structure (DSSP, 8-state):
--HHHHHHTS---PPPPTTS-HHHHHHHHHHT-SSGGGSPPHHHHHHHHHHHHHHHHHHHHHHHHHHH---HHHHHHHHHHSTT-SEEEHHHHHHHHHHHHTPPPP--GGGSPPPTT--HHHHHHS-HHHHHHHTTT-HHHHHHHHHHHHHHHTS-HHHHHHHHHTT----HHHHHHHHHHHHHS-TT-SEEEHHHHHHHHHHH----SS--SSS-HHHHHHHHHT-TTEEES--HHHHHHHHTTSPTTEEEEEE-SS-TTEEEEEEE-TTS-EEEEEEEEETTTEEEETTEEESSHHHHHHHHHHHHT--EE-S--TTGGGGTT-HHHHHHHT-----